Protein AF-A0A6M5UKK0-F1 (afdb_monomer_lite)

Secondary structure (DSSP, 8-state):
-PPP-PPPTT----------------PPP---TT--------PPPPPPP-HHHHHHHHHHHHHHHHHHHHHHTT--TT-HHHHHHHHHHHHHHHHHHHHHHHHTT----THHHHHHHH-HHHHHHHHHHHHT--THHHHHHHHHHHHHHHHHHHHHHHH-EE--HHHHHHHHHHHHHHHS--TT-EEEPPSS-EEPTT-EEEEEEE-TTS-EEEEEEEE--TTS-EEEE-

Foldseek 3Di:
DDDDDDDDPPPDPDDPPCPPPPPDPDPDPPDPPPPPPPDPPPPPQDDQDCVLLVVLLCLLVVLLVVLLVCLVVQHPSPPPVSVVVSLVVQLVSLVVSVVSCVVRVFDDDPVLNVCSNPPPLVNVVVVCVRVVHDPCSSVSSVVSNVVSVVCVVVSLQASAEFDQQVVVQVVVQVCCCPVVVQHPKGKAFPHGGRAHQQDWGWIWIAGPVRDIDIKIWHRHDSVRDIDIDD

Structure (mmCIF, N/CA/C/O backbone):
data_AF-A0A6M5UKK0-F1
#
_entry.id   AF-A0A6M5UKK0-F1
#
loop_
_atom_site.group_PDB
_atom_site.id
_atom_site.type_symbol
_atom_site.label_atom_id
_atom_site.label_alt_id
_atom_site.label_comp_id
_atom_site.label_asym_id
_atom_site.label_entity_id
_atom_site.label_seq_id
_atom_site.pdbx_PDB_ins_code
_atom_site.Cartn_x
_atom_site.Cartn_y
_atom_site.Cartn_z
_atom_site.occupancy
_atom_site.B_iso_or_equiv
_atom_site.auth_seq_id
_atom_site.auth_comp_id
_atom_site.auth_asym_id
_atom_site.auth_atom_id
_atom_site.pdbx_PDB_model_num
ATOM 1 N N . MET A 1 1 ? -4.890 54.479 16.127 1.00 48.78 1 MET A N 1
ATOM 2 C CA . MET A 1 1 ? -5.415 53.208 15.587 1.00 48.78 1 MET A CA 1
ATOM 3 C C . MET A 1 1 ? -6.063 52.459 16.744 1.00 48.78 1 MET A C 1
ATOM 5 O O . MET A 1 1 ? -5.333 52.108 17.663 1.00 48.78 1 MET A O 1
ATOM 9 N N . PRO A 1 2 ? -7.399 52.341 16.804 1.00 48.09 2 PRO A N 1
ATOM 10 C CA . PRO A 1 2 ? -8.073 51.676 17.915 1.00 48.09 2 PRO A CA 1
ATOM 11 C C . PRO A 1 2 ? -8.080 50.156 17.700 1.00 48.09 2 PRO A C 1
ATOM 13 O O . PRO A 1 2 ? -8.392 49.680 16.610 1.00 48.09 2 PRO A O 1
ATOM 16 N N . GLY A 1 3 ? -7.679 49.412 18.733 1.00 47.50 3 GLY A N 1
ATOM 17 C CA . GLY A 1 3 ? -7.576 47.954 18.723 1.00 47.50 3 GLY A CA 1
ATOM 18 C C . GLY A 1 3 ? -8.938 47.268 18.821 1.00 47.50 3 GLY A C 1
ATOM 19 O O . GLY A 1 3 ? -9.773 47.637 19.646 1.00 47.50 3 GLY A O 1
ATOM 20 N N . GLN A 1 4 ? -9.146 46.259 17.975 1.00 57.12 4 GLN A N 1
ATOM 21 C CA . GLN A 1 4 ? -10.286 45.346 18.029 1.00 57.12 4 GLN A CA 1
ATOM 22 C C . GLN A 1 4 ? -10.156 44.411 19.238 1.00 57.12 4 GLN A C 1
ATOM 24 O O . GLN A 1 4 ? -9.202 43.641 19.344 1.00 57.12 4 GLN A O 1
ATOM 29 N N . LEU A 1 5 ? -11.141 44.467 20.134 1.00 54.62 5 LEU A N 1
ATOM 30 C CA . LEU A 1 5 ? -11.345 43.489 21.199 1.00 54.62 5 LEU A CA 1
ATOM 31 C C . LEU A 1 5 ? -11.921 42.204 20.591 1.00 54.62 5 LEU A C 1
ATOM 33 O O . LEU A 1 5 ? -13.024 42.200 20.048 1.00 54.62 5 LEU A O 1
ATOM 37 N N . VAL A 1 6 ? -11.152 41.121 20.678 1.00 59.59 6 VAL A N 1
ATOM 38 C CA . VAL A 1 6 ? -11.573 39.766 20.307 1.00 59.59 6 VAL A CA 1
ATOM 39 C C . VAL A 1 6 ? -12.524 39.249 21.387 1.00 59.59 6 VAL A C 1
ATOM 41 O O . VAL A 1 6 ? -12.143 39.136 22.552 1.00 59.59 6 VAL A O 1
ATOM 44 N N . ALA A 1 7 ? -13.768 38.959 21.005 1.00 52.59 7 ALA A N 1
ATOM 45 C CA . ALA A 1 7 ? -14.768 38.378 21.893 1.00 52.59 7 ALA A CA 1
ATOM 46 C C . ALA A 1 7 ? -14.389 36.934 22.260 1.00 52.59 7 ALA A C 1
ATOM 48 O O . ALA A 1 7 ? -14.050 36.122 21.398 1.00 52.59 7 ALA A O 1
ATOM 49 N N . ASN A 1 8 ? -14.439 36.636 23.555 1.00 58.06 8 ASN A N 1
ATOM 50 C CA . ASN A 1 8 ? -14.067 35.357 24.142 1.00 58.06 8 ASN A CA 1
ATOM 51 C C . ASN A 1 8 ? -15.272 34.386 24.085 1.00 58.06 8 ASN A C 1
ATOM 53 O O . ASN A 1 8 ? -16.284 34.666 24.723 1.00 58.06 8 ASN A O 1
ATOM 57 N N . PRO A 1 9 ? -15.215 33.256 23.356 1.00 62.19 9 PRO A N 1
ATOM 58 C CA . PRO A 1 9 ? -16.382 32.401 23.097 1.00 62.19 9 PRO A CA 1
ATOM 59 C C . PRO A 1 9 ? -16.796 31.483 24.265 1.00 62.19 9 PRO A C 1
ATOM 61 O O . PRO A 1 9 ? -17.596 30.572 24.068 1.00 62.19 9 PRO A O 1
ATOM 64 N N . TYR A 1 10 ? -16.281 31.692 25.480 1.00 51.78 10 TYR A N 1
ATOM 65 C CA . TYR A 1 10 ? -1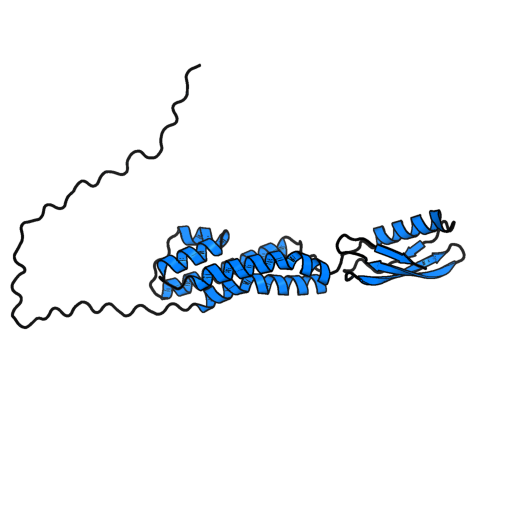6.596 30.851 26.648 1.00 51.78 10 TYR A CA 1
ATOM 66 C C . TYR A 1 10 ? -17.684 31.428 27.566 1.00 51.78 10 TYR A C 1
ATOM 68 O O . TYR A 1 10 ? -17.874 30.945 28.683 1.00 51.78 10 TYR A O 1
ATOM 76 N N . GLU A 1 11 ? -18.415 32.449 27.122 1.00 51.56 11 GLU A N 1
ATOM 77 C CA . GLU A 1 11 ? -19.459 33.069 27.931 1.00 51.56 11 GLU A CA 1
ATOM 78 C C . GLU A 1 11 ? -20.793 32.308 27.823 1.00 51.56 11 GLU A C 1
ATOM 80 O O . GLU A 1 11 ? -21.406 32.215 26.762 1.00 51.56 11 GLU A O 1
ATOM 85 N N . THR A 1 12 ? -21.255 31.823 28.981 1.00 56.22 12 THR A N 1
ATOM 86 C CA . THR A 1 12 ? -22.626 31.384 29.322 1.00 56.22 12 THR A CA 1
ATOM 87 C C . THR A 1 12 ? -23.043 29.934 29.032 1.00 56.22 12 THR A C 1
ATOM 89 O O . THR A 1 12 ? -24.030 29.657 28.357 1.00 56.22 12 THR A O 1
ATOM 92 N N . ALA A 1 13 ? -22.404 28.978 29.714 1.00 56.72 13 ALA A N 1
ATOM 93 C CA . ALA A 1 13 ? -23.178 27.851 30.241 1.00 56.72 13 ALA A CA 1
ATOM 94 C C . ALA A 1 13 ? -23.891 28.327 31.527 1.00 56.72 13 ALA A C 1
ATOM 96 O O . ALA A 1 13 ? -23.207 28.800 32.440 1.00 56.72 13 ALA A O 1
ATOM 97 N N . PRO A 1 14 ? -25.233 28.263 31.627 1.00 60.59 14 PRO A N 1
ATOM 98 C CA . PRO A 1 14 ? -25.938 28.667 32.836 1.00 60.59 14 PRO A CA 1
ATOM 99 C C . PRO A 1 14 ? -25.492 27.780 34.000 1.00 60.59 14 PRO A C 1
ATOM 101 O O . PRO A 1 14 ? -25.600 26.554 33.950 1.00 60.59 14 PRO A O 1
ATOM 104 N N . LEU A 1 15 ? -24.971 28.419 35.046 1.00 57.31 15 LEU A N 1
ATOM 105 C CA . LEU A 1 15 ? -24.661 27.779 36.315 1.00 57.31 15 LEU A CA 1
ATOM 106 C C . LEU A 1 15 ? -25.977 27.205 36.866 1.00 57.31 15 LEU A C 1
ATOM 108 O O . LEU A 1 15 ? -26.843 27.950 37.322 1.00 57.31 15 LEU A O 1
ATOM 112 N N . ILE A 1 16 ? -26.158 25.885 36.789 1.00 57.88 16 ILE A N 1
ATOM 113 C CA . ILE A 1 16 ? -27.269 25.191 37.445 1.00 57.88 16 ILE A CA 1
ATOM 114 C C . ILE A 1 16 ? -26.976 25.236 38.951 1.00 57.88 16 ILE A C 1
ATOM 116 O O . ILE A 1 16 ? -26.334 24.352 39.508 1.00 57.88 16 ILE A O 1
ATOM 120 N N . THR A 1 17 ? -27.393 26.321 39.605 1.00 56.47 17 THR A N 1
ATOM 121 C CA . THR A 1 17 ? -27.261 26.554 41.054 1.00 56.47 17 THR A CA 1
ATOM 122 C C . THR A 1 17 ? -28.407 25.962 41.861 1.00 56.47 17 THR A C 1
ATOM 124 O O . THR A 1 17 ? -28.496 26.201 43.065 1.00 56.47 17 THR A O 1
ATOM 127 N N . SER A 1 18 ? -29.272 25.145 41.256 1.00 56.56 18 SER A N 1
ATOM 128 C CA . SER A 1 18 ? -30.230 24.359 42.024 1.00 56.56 18 SER A CA 1
ATOM 129 C C . SER A 1 18 ? -29.491 23.214 42.715 1.00 56.56 18 SER A C 1
ATOM 131 O O . SER A 1 18 ? -29.485 22.077 42.245 1.00 56.56 18 SER A O 1
ATOM 133 N N . VAL A 1 19 ? -28.859 23.527 43.847 1.00 55.81 19 VAL A N 1
ATOM 134 C CA . VAL A 1 19 ? -28.640 22.550 44.909 1.00 55.81 19 VAL A CA 1
ATOM 135 C C . VAL A 1 19 ? -30.026 21.972 45.193 1.00 55.81 19 VAL A C 1
ATOM 137 O O . VAL A 1 19 ? -30.909 22.744 45.579 1.00 55.81 19 VAL A O 1
ATOM 140 N N . PRO A 1 20 ? -30.280 20.676 44.933 1.00 59.75 20 PRO A N 1
ATOM 141 C CA . PRO A 1 20 ? -31.551 20.085 45.299 1.00 59.75 20 PRO A CA 1
ATOM 142 C C . PRO A 1 20 ? -31.695 20.307 46.799 1.00 59.75 20 PRO A C 1
ATOM 144 O O . PRO A 1 20 ? -30.881 19.817 47.584 1.00 59.75 20 PRO A O 1
ATOM 147 N N . GLN A 1 21 ? -32.673 21.132 47.184 1.00 54.06 21 GLN A N 1
ATOM 148 C CA . GLN A 1 21 ? -33.052 21.275 48.578 1.00 54.06 21 GLN A CA 1
ATOM 149 C C . GLN A 1 21 ? -33.251 19.858 49.087 1.00 54.06 21 GLN A C 1
ATOM 151 O O . GLN A 1 21 ? -34.081 19.122 48.551 1.00 54.06 21 GLN A O 1
ATOM 156 N N . SER A 1 22 ? -32.435 19.459 50.062 1.00 53.38 22 SER A N 1
ATOM 157 C CA . SER A 1 22 ? -32.628 18.211 50.773 1.00 53.38 22 SER A CA 1
ATOM 158 C C . SER A 1 22 ? -33.974 18.339 51.475 1.00 53.38 22 SER A C 1
ATOM 160 O O . SER A 1 22 ? -34.061 18.848 52.594 1.00 53.38 22 SER A O 1
ATOM 162 N N . THR A 1 23 ? -35.043 17.951 50.784 1.00 56.25 23 THR A N 1
ATOM 163 C CA . THR A 1 23 ? -36.321 17.618 51.396 1.00 56.25 23 THR A CA 1
ATOM 164 C C . THR A 1 23 ? -35.956 16.684 52.530 1.00 56.25 23 THR A C 1
ATOM 166 O O . THR A 1 23 ? -35.301 15.668 52.280 1.00 56.25 23 THR A O 1
ATOM 169 N N . GLY A 1 24 ? -36.204 17.144 53.759 1.00 57.56 24 GLY A N 1
ATOM 170 C CA . GLY A 1 24 ? -35.601 16.602 54.970 1.00 57.56 24 GLY A CA 1
ATOM 171 C C . GLY A 1 24 ? -35.624 15.085 54.984 1.00 57.56 24 GLY A C 1
ATOM 172 O O . GLY A 1 24 ? -36.550 14.494 54.437 1.00 57.56 24 GLY A O 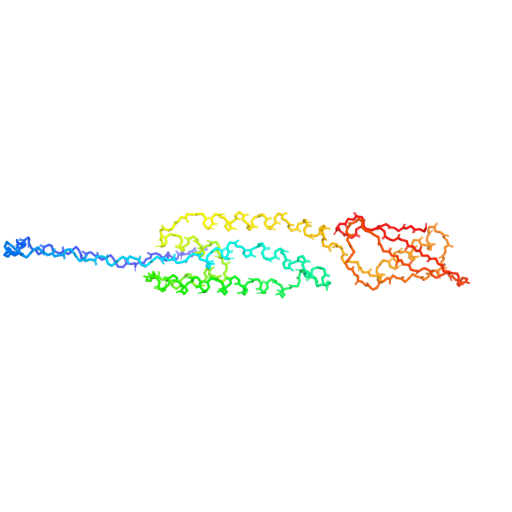1
ATOM 173 N N . TRP A 1 25 ? -34.592 14.491 55.589 1.00 57.88 25 TRP A N 1
ATOM 174 C CA . TRP A 1 25 ? -34.466 13.058 55.843 1.00 57.88 25 TRP A CA 1
ATOM 175 C C . TRP A 1 25 ? -35.829 12.450 56.192 1.00 57.88 25 TRP A C 1
ATOM 177 O O . TRP A 1 25 ? -36.260 12.465 57.344 1.00 57.88 25 TRP A O 1
ATOM 187 N N . GLN A 1 26 ? -36.529 11.943 55.178 1.00 69.12 26 GLN A N 1
ATOM 188 C CA . GLN A 1 26 ? -37.683 11.102 55.386 1.00 69.12 26 GLN A CA 1
ATOM 189 C C . GLN A 1 26 ? -37.078 9.756 55.757 1.00 69.12 26 GLN A C 1
ATOM 191 O O . GLN A 1 26 ? -36.331 9.196 54.945 1.00 69.12 26 GLN A O 1
ATOM 196 N N . PRO A 1 27 ? -37.301 9.261 56.986 1.00 67.44 27 PRO A N 1
ATOM 197 C CA . PRO A 1 27 ? -36.871 7.920 57.328 1.00 67.44 27 PRO A CA 1
ATOM 198 C C . PRO A 1 27 ? -37.472 6.993 56.278 1.00 67.44 27 PRO A C 1
ATOM 200 O O . PRO A 1 27 ? -38.677 7.054 56.015 1.00 67.44 27 PRO A O 1
ATOM 203 N N . ALA A 1 28 ? -36.608 6.213 55.624 1.00 66.38 28 ALA A N 1
ATOM 204 C CA . ALA A 1 28 ? -37.040 5.250 54.627 1.00 66.38 28 ALA A CA 1
ATOM 205 C C . ALA A 1 28 ? -38.210 4.457 55.230 1.00 66.38 28 ALA A C 1
ATOM 207 O O . ALA A 1 28 ? -38.074 3.988 56.368 1.00 66.38 28 ALA A O 1
ATOM 208 N N . PRO A 1 29 ? -39.365 4.366 54.545 1.00 70.56 29 PRO A N 1
ATOM 209 C CA . PRO A 1 29 ? -40.495 3.618 55.065 1.00 70.56 29 PRO A CA 1
ATOM 210 C C . PRO A 1 29 ? -39.987 2.231 55.443 1.00 70.56 29 PRO A C 1
ATOM 212 O O . PRO A 1 29 ? -39.338 1.572 54.628 1.00 70.56 29 PRO A O 1
ATOM 215 N N . LEU A 1 30 ? -40.206 1.844 56.703 1.00 66.56 30 LEU A N 1
ATOM 216 C CA . LEU A 1 30 ? -39.837 0.532 57.217 1.00 66.56 30 LEU A CA 1
ATOM 217 C C . LEU A 1 30 ? -40.604 -0.498 56.392 1.00 66.56 30 LEU A C 1
ATOM 219 O O . LEU A 1 30 ? -41.765 -0.799 56.667 1.00 66.56 30 LEU A O 1
ATOM 223 N N . LEU A 1 31 ? -39.967 -0.982 55.327 1.00 66.31 31 LEU A N 1
ATOM 224 C CA . LEU A 1 31 ? -40.483 -2.094 54.558 1.00 66.31 31 LEU A CA 1
ATOM 225 C C . LEU A 1 31 ? -40.609 -3.270 55.533 1.00 66.31 31 LEU A C 1
ATOM 227 O O . LEU A 1 31 ? -39.696 -3.488 56.338 1.00 66.31 31 LEU A O 1
ATOM 231 N N . PRO A 1 32 ? -41.735 -4.001 55.514 1.00 70.69 32 PRO A N 1
ATOM 232 C CA . PRO A 1 32 ? -41.921 -5.152 56.383 1.00 70.69 32 PRO A CA 1
ATOM 233 C C . PRO A 1 32 ? -40.707 -6.079 56.255 1.00 70.69 32 PRO A C 1
ATOM 235 O O . PRO A 1 32 ? -40.254 -6.339 55.137 1.00 70.69 32 PRO A O 1
ATOM 238 N N . TYR A 1 33 ? -40.181 -6.512 57.408 1.00 59.72 33 TYR A N 1
ATOM 239 C CA . TYR A 1 33 ? -39.000 -7.366 57.630 1.00 59.72 33 TYR A CA 1
ATOM 240 C C . TYR A 1 33 ? -39.068 -8.704 56.856 1.00 59.72 33 TYR A C 1
ATOM 242 O O . TYR A 1 33 ? -39.178 -9.782 57.430 1.00 59.72 33 TYR A O 1
ATOM 250 N N . GLY A 1 34 ? -39.033 -8.640 55.529 1.00 61.78 34 GLY A N 1
ATOM 251 C CA . GLY A 1 34 ? -39.251 -9.775 54.634 1.00 61.78 34 GLY A CA 1
ATOM 252 C C . GLY A 1 34 ? -39.209 -9.422 53.146 1.00 61.78 34 GLY A C 1
ATOM 253 O O . GLY A 1 34 ? -38.909 -10.289 52.332 1.00 61.78 34 GLY A O 1
ATOM 254 N N . ALA A 1 35 ? -39.413 -8.156 52.769 1.00 60.44 35 ALA A N 1
ATOM 255 C CA . ALA A 1 35 ? -39.156 -7.698 51.406 1.00 60.44 35 ALA A CA 1
ATOM 256 C C . ALA A 1 35 ? -37.685 -7.277 51.279 1.00 60.44 35 ALA A C 1
ATOM 258 O O . ALA A 1 35 ? -37.364 -6.089 51.302 1.00 60.44 35 ALA A O 1
ATOM 259 N N . MET A 1 36 ? -36.770 -8.247 51.161 1.00 65.31 36 MET A N 1
ATOM 260 C CA . MET A 1 36 ? -35.455 -7.938 50.597 1.00 65.31 36 MET A CA 1
ATOM 261 C C . MET A 1 36 ? -35.719 -7.384 49.201 1.00 65.31 36 MET A C 1
ATOM 263 O O . MET A 1 36 ? -36.106 -8.136 48.306 1.00 65.31 36 MET A O 1
ATOM 267 N N . ALA A 1 37 ? -35.578 -6.068 49.030 1.00 65.50 37 ALA A N 1
ATOM 268 C CA . ALA A 1 37 ? -35.549 -5.453 47.718 1.00 65.50 37 ALA A CA 1
ATOM 269 C C . ALA A 1 37 ? -34.441 -6.171 46.951 1.00 65.50 37 ALA A C 1
ATOM 271 O O . ALA A 1 37 ? -33.258 -5.962 47.229 1.00 65.50 37 ALA A O 1
ATOM 272 N N . MET A 1 38 ? -34.825 -7.101 46.073 1.00 70.19 38 MET A N 1
ATOM 273 C CA . MET A 1 38 ? -33.873 -7.778 45.214 1.00 70.19 38 MET A CA 1
ATOM 274 C C . MET A 1 38 ? -33.145 -6.666 44.485 1.00 70.19 38 MET A C 1
ATOM 276 O O . MET A 1 38 ? -33.773 -5.901 43.747 1.00 70.19 38 MET A O 1
ATOM 280 N N . ALA A 1 39 ? -31.848 -6.524 44.773 1.00 75.38 39 ALA A N 1
ATOM 281 C CA . ALA A 1 39 ? -31.017 -5.561 44.080 1.00 75.38 39 ALA A CA 1
ATOM 282 C C . ALA A 1 39 ? -31.292 -5.753 42.585 1.00 75.38 39 ALA A C 1
ATOM 284 O O . ALA A 1 39 ? -31.293 -6.908 42.138 1.00 75.38 39 ALA A O 1
ATOM 285 N N . PRO A 1 40 ? -31.615 -4.679 41.839 1.00 77.62 40 PRO A N 1
ATOM 286 C CA . PRO A 1 40 ? -31.945 -4.802 40.431 1.00 77.62 40 PRO A CA 1
ATOM 287 C C . PRO A 1 40 ? -30.833 -5.610 39.781 1.00 77.62 40 PRO A C 1
ATOM 289 O O . PRO A 1 40 ? -29.663 -5.228 39.854 1.00 77.62 40 PRO A O 1
ATOM 292 N N . GLN A 1 41 ? -31.191 -6.777 39.242 1.00 72.50 41 GLN A N 1
ATOM 293 C CA . GLN A 1 41 ? -30.219 -7.638 38.596 1.00 72.50 41 GLN A CA 1
ATOM 294 C C . GLN A 1 41 ? -29.651 -6.837 37.435 1.00 72.50 41 GLN A C 1
ATOM 296 O O . GLN A 1 41 ? -30.343 -6.550 36.457 1.00 72.50 41 GLN A O 1
ATOM 301 N N . VAL A 1 42 ? -28.403 -6.399 37.585 1.00 77.50 42 VAL A N 1
ATOM 302 C CA . VAL A 1 42 ? -27.685 -5.719 36.519 1.00 77.50 42 VAL A CA 1
ATOM 303 C C . VAL A 1 42 ? -27.526 -6.764 35.432 1.00 77.50 42 VAL A C 1
ATOM 305 O O . VAL A 1 42 ? -26.741 -7.699 35.593 1.00 77.50 42 VAL A O 1
ATOM 308 N N . ALA A 1 43 ? -28.326 -6.646 34.370 1.00 76.44 43 ALA A N 1
ATOM 309 C CA . ALA A 1 43 ? -28.281 -7.583 33.262 1.00 76.44 43 ALA A CA 1
ATOM 310 C C . ALA A 1 43 ? -26.814 -7.747 32.827 1.00 76.44 43 ALA A C 1
ATOM 312 O O . ALA A 1 43 ? -26.122 -6.733 32.639 1.00 76.44 43 ALA A O 1
ATOM 313 N N . PRO A 1 44 ? -26.305 -8.988 32.729 1.00 80.00 44 PRO A N 1
ATOM 314 C CA . PRO A 1 44 ? -24.924 -9.217 32.348 1.00 80.00 44 PRO A CA 1
ATOM 315 C C . PRO A 1 44 ? -24.673 -8.519 31.013 1.00 80.00 44 PRO A C 1
ATOM 317 O O . PRO A 1 44 ? -25.416 -8.709 30.048 1.00 80.00 44 PRO A O 1
ATOM 320 N N . ARG A 1 45 ? -23.657 -7.651 30.972 1.00 75.44 45 ARG A N 1
ATOM 321 C CA . ARG A 1 45 ? -23.322 -6.917 29.749 1.00 75.44 45 ARG A CA 1
ATOM 322 C C . ARG A 1 45 ? -22.995 -7.925 28.658 1.00 75.44 45 ARG A C 1
ATOM 324 O O . ARG A 1 45 ? -22.128 -8.778 28.853 1.00 75.44 45 ARG A O 1
ATOM 331 N N . ALA A 1 46 ? -23.670 -7.804 27.519 1.00 86.81 46 ALA A N 1
ATOM 332 C CA . ALA A 1 46 ? -23.364 -8.609 26.351 1.00 86.81 46 ALA A CA 1
ATOM 333 C C . ALA A 1 46 ? -21.879 -8.436 25.995 1.00 86.81 46 ALA A C 1
ATOM 335 O O . ALA A 1 46 ? -21.366 -7.316 25.915 1.00 86.81 46 ALA A O 1
ATOM 336 N N . ARG A 1 47 ? -21.169 -9.555 25.828 1.00 91.12 47 ARG A N 1
ATOM 337 C CA . ARG A 1 47 ? -19.759 -9.542 25.439 1.00 91.12 47 ARG A CA 1
ATOM 338 C C . ARG A 1 47 ? -19.652 -8.947 24.035 1.00 91.12 47 ARG A C 1
ATOM 340 O O . ARG A 1 47 ? -20.276 -9.448 23.107 1.00 91.12 47 ARG A O 1
ATOM 347 N N . VAL A 1 48 ? -18.864 -7.886 23.889 1.00 93.12 48 VAL A N 1
ATOM 348 C CA . VAL A 1 48 ? -18.573 -7.283 22.581 1.00 93.12 48 VAL A CA 1
ATOM 349 C C . VAL A 1 48 ? -17.637 -8.213 21.813 1.00 93.12 48 VAL A C 1
ATOM 351 O O . VAL A 1 48 ? -16.571 -8.563 22.327 1.00 93.12 48 VAL A O 1
ATOM 354 N N . ASP A 1 49 ? -18.024 -8.594 20.599 1.00 93.62 49 ASP A N 1
ATOM 355 C CA . ASP A 1 49 ? -17.142 -9.295 19.668 1.00 93.62 49 ASP A CA 1
ATOM 356 C C . ASP A 1 49 ? -16.088 -8.326 19.102 1.00 93.62 49 ASP A C 1
ATOM 358 O O . ASP A 1 49 ? -16.396 -7.195 18.722 1.00 93.62 49 ASP A O 1
ATOM 362 N N . ASN A 1 50 ? -14.832 -8.766 19.071 1.00 94.50 50 ASN A N 1
ATOM 363 C CA . ASN A 1 50 ? -13.683 -7.975 18.639 1.00 94.50 50 ASN A CA 1
ATOM 364 C C . ASN A 1 50 ? -13.185 -8.335 17.237 1.00 94.50 50 ASN A C 1
ATOM 366 O O . ASN A 1 50 ? -12.189 -7.757 16.810 1.00 94.50 50 ASN A O 1
ATOM 370 N N . VAL A 1 51 ? -13.841 -9.253 16.518 1.00 95.75 51 VAL A N 1
ATOM 371 C CA . VAL A 1 51 ? -13.411 -9.684 15.175 1.00 95.75 51 VAL A CA 1
ATOM 372 C C . VAL A 1 51 ? -13.208 -8.496 14.226 1.00 95.75 51 VAL A C 1
ATOM 374 O O . VAL A 1 51 ? -12.140 -8.369 13.634 1.00 95.75 51 VAL A O 1
ATOM 377 N N . ALA A 1 52 ? -14.175 -7.581 14.132 1.00 92.44 52 ALA A N 1
ATOM 378 C CA . ALA A 1 52 ? -14.076 -6.432 13.227 1.00 92.44 52 ALA A CA 1
ATOM 379 C C . ALA A 1 52 ? -12.937 -5.466 13.619 1.00 92.44 52 ALA A C 1
ATOM 381 O O . ALA A 1 52 ? -12.199 -4.985 12.760 1.00 92.44 52 ALA A O 1
ATOM 382 N N . ALA A 1 53 ? -12.727 -5.243 14.920 1.00 93.88 53 ALA A N 1
ATOM 383 C CA . ALA A 1 53 ? -11.611 -4.439 15.412 1.00 93.88 53 ALA A CA 1
ATOM 384 C C . ALA A 1 53 ? -10.244 -5.080 15.112 1.00 93.88 53 ALA A C 1
ATOM 386 O O . ALA A 1 53 ? -9.298 -4.374 14.777 1.00 93.88 53 ALA A O 1
ATOM 387 N N . TRP A 1 54 ? -10.137 -6.410 15.173 1.00 95.94 54 TRP A N 1
ATOM 388 C CA . TRP A 1 54 ? -8.926 -7.126 14.767 1.00 95.94 54 TRP A CA 1
ATOM 389 C C . TRP A 1 54 ? -8.691 -7.084 13.255 1.00 95.94 54 TRP A C 1
ATOM 391 O O . TRP A 1 54 ? -7.548 -6.956 12.824 1.00 95.94 54 TRP A O 1
ATOM 401 N N . MET A 1 55 ? -9.748 -7.111 12.441 1.00 95.38 55 MET A N 1
ATOM 402 C CA . MET A 1 55 ? -9.612 -6.907 10.995 1.00 95.38 55 MET A CA 1
ATOM 403 C C . MET A 1 55 ? -9.108 -5.500 10.657 1.00 95.38 55 MET A C 1
ATOM 405 O O . MET A 1 55 ? -8.271 -5.359 9.770 1.00 95.38 55 MET A O 1
ATOM 409 N N . LEU A 1 56 ? -9.527 -4.472 11.407 1.00 93.88 56 LEU A N 1
ATOM 410 C CA . LEU A 1 56 ? -8.960 -3.123 11.277 1.00 93.88 56 LEU A CA 1
ATOM 411 C C . LEU A 1 56 ? -7.458 -3.089 11.589 1.00 93.88 56 LEU A C 1
ATOM 413 O O . LEU A 1 56 ? -6.721 -2.378 10.914 1.00 93.88 56 LEU A O 1
ATOM 417 N N . VAL A 1 57 ? -6.989 -3.860 12.580 1.00 95.06 57 VAL A N 1
ATOM 418 C CA . VAL A 1 57 ? -5.549 -4.006 12.885 1.00 95.06 57 VAL A CA 1
ATOM 419 C C . VAL A 1 57 ? -4.794 -4.641 11.717 1.00 95.06 57 VAL A C 1
ATOM 421 O O . VAL A 1 57 ? -3.682 -4.221 11.423 1.00 95.06 57 VAL A O 1
ATOM 424 N N . GLY A 1 58 ? -5.392 -5.619 11.032 1.00 93.62 58 GLY A N 1
ATOM 425 C CA . GLY A 1 58 ? -4.787 -6.283 9.872 1.00 93.62 58 GLY A CA 1
ATOM 426 C C . GLY A 1 58 ? -4.848 -5.487 8.563 1.00 93.62 58 GLY A C 1
ATOM 427 O O . GLY A 1 58 ? -4.137 -5.827 7.618 1.00 93.62 58 GLY A O 1
ATOM 428 N N . ALA A 1 59 ? -5.660 -4.429 8.489 1.00 92.06 59 ALA A N 1
ATOM 429 C CA . ALA A 1 59 ? -5.883 -3.676 7.256 1.00 92.06 59 ALA A CA 1
ATOM 430 C C . ALA A 1 59 ? -4.595 -3.107 6.616 1.00 92.06 59 ALA A C 1
ATOM 432 O O . ALA A 1 59 ? -4.457 -3.237 5.399 1.00 92.06 59 ALA A O 1
ATOM 433 N N . PRO A 1 60 ? -3.615 -2.557 7.365 1.00 89.75 60 PRO A N 1
ATOM 434 C CA . PRO A 1 60 ? -2.362 -2.092 6.763 1.00 89.75 60 PRO A CA 1
ATOM 435 C C . PRO A 1 60 ? -1.502 -3.222 6.169 1.00 89.75 60 PRO A C 1
ATOM 437 O O . PRO A 1 60 ? -0.805 -3.007 5.185 1.00 89.75 60 PRO A O 1
ATOM 440 N N . ILE A 1 61 ? -1.580 -4.447 6.701 1.00 90.00 61 ILE A N 1
ATOM 441 C CA . ILE A 1 61 ? -0.860 -5.601 6.131 1.00 90.00 61 ILE A CA 1
ATOM 442 C C . ILE A 1 61 ? -1.517 -6.032 4.822 1.00 90.00 61 ILE A C 1
ATOM 444 O O . ILE A 1 61 ? -0.835 -6.262 3.827 1.00 90.00 61 ILE A O 1
ATOM 448 N N . LEU A 1 62 ? -2.851 -6.115 4.808 1.00 88.50 62 LEU A N 1
ATOM 449 C CA . LEU A 1 62 ? -3.602 -6.420 3.589 1.00 88.50 62 LEU A CA 1
ATOM 450 C C . LEU A 1 62 ? -3.325 -5.393 2.490 1.00 88.50 62 LEU A C 1
ATOM 452 O O . LEU A 1 62 ? -3.232 -5.769 1.327 1.00 88.50 62 LEU A O 1
ATOM 456 N N . TRP A 1 63 ? -3.141 -4.126 2.866 1.00 85.94 63 TRP A N 1
ATOM 457 C CA . TRP A 1 63 ? -2.712 -3.077 1.950 1.00 85.94 63 TRP A CA 1
ATOM 458 C C . TRP A 1 63 ? -1.362 -3.384 1.303 1.00 85.94 63 TRP A C 1
ATOM 460 O O . TRP A 1 63 ? -1.282 -3.398 0.082 1.00 85.94 63 TRP A O 1
ATOM 470 N N . ILE A 1 64 ? -0.333 -3.704 2.093 1.00 85.44 64 ILE A N 1
ATOM 471 C CA . ILE A 1 64 ? 0.990 -4.079 1.564 1.00 85.44 64 ILE A CA 1
ATOM 472 C C . ILE A 1 64 ? 0.879 -5.240 0.575 1.00 85.44 64 ILE A C 1
ATOM 474 O O . ILE A 1 64 ? 1.434 -5.177 -0.518 1.00 85.44 64 ILE A O 1
ATOM 478 N N . LEU A 1 65 ? 0.146 -6.295 0.942 1.00 86.31 65 LEU A N 1
ATOM 479 C CA . LEU A 1 65 ? -0.026 -7.467 0.083 1.00 86.31 65 LEU A CA 1
ATOM 480 C C . LEU A 1 65 ? -0.742 -7.108 -1.222 1.00 86.31 65 LEU A C 1
ATOM 482 O O . LEU A 1 65 ? -0.309 -7.525 -2.292 1.00 86.31 65 LEU A O 1
ATOM 486 N N . ALA A 1 66 ? -1.803 -6.304 -1.147 1.00 84.88 66 ALA A N 1
ATOM 487 C CA . ALA A 1 66 ? -2.521 -5.833 -2.324 1.00 84.88 66 ALA A CA 1
ATOM 488 C C . ALA A 1 66 ? -1.637 -4.944 -3.213 1.00 84.88 66 ALA A C 1
ATOM 490 O O . ALA A 1 66 ? -1.686 -5.064 -4.432 1.00 84.88 66 ALA A O 1
ATOM 491 N N . SER A 1 67 ? -0.788 -4.111 -2.610 1.00 82.00 67 SER A N 1
ATOM 492 C CA . SER A 1 67 ? 0.196 -3.283 -3.305 1.00 82.00 67 SER A CA 1
ATOM 493 C C . SER A 1 67 ? 1.266 -4.106 -4.022 1.00 82.00 67 SER A C 1
ATOM 495 O O . SER A 1 67 ? 1.663 -3.739 -5.123 1.00 82.00 67 SER A O 1
ATOM 497 N N . ILE A 1 68 ? 1.722 -5.217 -3.439 1.00 82.00 68 ILE A N 1
ATOM 498 C CA . ILE A 1 68 ? 2.662 -6.139 -4.099 1.00 82.00 68 ILE A CA 1
ATOM 499 C C . ILE A 1 68 ? 1.991 -6.796 -5.311 1.00 82.00 68 ILE A C 1
ATOM 501 O O . ILE A 1 68 ? 2.571 -6.831 -6.391 1.00 82.00 68 ILE A O 1
ATOM 505 N N . VAL A 1 69 ? 0.751 -7.271 -5.155 1.00 83.38 69 VAL A N 1
ATOM 506 C CA . VAL A 1 69 ? -0.008 -7.890 -6.255 1.00 83.38 69 VAL A CA 1
ATOM 507 C C . VAL A 1 69 ? -0.299 -6.882 -7.372 1.00 83.38 69 VAL A C 1
ATOM 509 O O . VAL A 1 69 ? -0.163 -7.220 -8.544 1.00 83.38 69 VAL A O 1
ATOM 512 N N . ALA A 1 70 ? -0.659 -5.642 -7.026 1.00 80.50 70 ALA A N 1
ATOM 513 C CA . ALA A 1 70 ? -0.898 -4.576 -7.996 1.00 80.50 70 ALA A CA 1
ATOM 514 C C . ALA A 1 70 ? 0.356 -4.289 -8.835 1.00 80.50 70 ALA A C 1
ATOM 516 O O . ALA A 1 70 ? 0.272 -4.287 -10.064 1.00 80.50 70 ALA A O 1
ATOM 517 N N . LEU A 1 71 ? 1.519 -4.167 -8.184 1.00 76.31 71 LEU A N 1
ATOM 518 C CA . LEU A 1 71 ? 2.806 -4.009 -8.867 1.00 76.31 71 LEU A CA 1
ATOM 519 C C . LEU A 1 71 ? 3.097 -5.180 -9.808 1.00 76.31 71 LEU A C 1
ATOM 521 O O . LEU A 1 71 ? 3.420 -4.968 -10.967 1.00 76.31 71 LEU A O 1
ATOM 525 N N . GLN A 1 72 ? 2.885 -6.418 -9.363 1.00 77.00 72 GLN A N 1
ATOM 526 C CA . GLN A 1 72 ? 3.077 -7.599 -10.215 1.00 77.00 72 GLN A CA 1
ATOM 527 C C . GLN A 1 72 ? 2.130 -7.646 -11.424 1.00 77.00 72 GLN A C 1
ATOM 529 O O . GLN A 1 72 ? 2.414 -8.338 -12.397 1.00 77.00 72 GLN A O 1
ATOM 534 N N . SER A 1 73 ? 1.009 -6.923 -11.374 1.00 77.00 73 SER A N 1
ATOM 535 C CA . SER A 1 73 ? 0.048 -6.819 -12.476 1.00 77.00 73 SER A CA 1
ATOM 536 C C . SER A 1 73 ? 0.284 -5.629 -13.414 1.00 77.00 73 SER A C 1
ATOM 538 O O . SER A 1 73 ? -0.549 -5.385 -14.283 1.00 77.00 73 SER A O 1
ATOM 540 N N . GLY A 1 74 ? 1.374 -4.870 -13.239 1.00 70.25 74 GLY A N 1
ATOM 541 C CA . GLY A 1 74 ? 1.638 -3.660 -14.028 1.00 70.25 74 GLY A CA 1
ATOM 542 C C . GLY A 1 74 ? 0.766 -2.463 -13.635 1.00 70.25 74 GLY A C 1
ATOM 543 O O . GLY A 1 74 ? 0.733 -1.457 -14.336 1.00 70.25 74 GLY A O 1
ATOM 544 N N . VAL A 1 75 ? 0.028 -2.548 -12.521 1.00 72.69 75 VAL A N 1
ATOM 545 C CA . VAL A 1 75 ? -0.779 -1.433 -12.023 1.00 72.69 75 VAL A CA 1
ATOM 546 C C . VAL A 1 75 ? 0.096 -0.568 -11.129 1.00 72.69 75 VAL A C 1
ATOM 548 O O . VAL A 1 75 ? 0.499 -0.982 -10.041 1.00 72.69 75 VAL A O 1
ATOM 551 N N . SER A 1 76 ? 0.340 0.662 -11.572 1.00 65.06 76 SER A N 1
ATOM 552 C CA . SER A 1 76 ? 1.035 1.673 -10.781 1.00 65.06 76 SER A CA 1
ATOM 553 C C . SER A 1 76 ? 0.389 1.841 -9.393 1.00 65.06 76 SER A C 1
ATOM 555 O O . SER A 1 76 ? -0.791 2.193 -9.240 1.00 65.06 76 SER A O 1
ATOM 557 N N . ASN A 1 77 ? 1.195 1.585 -8.356 1.00 60.97 77 ASN A N 1
ATOM 558 C CA . ASN A 1 77 ? 0.802 1.611 -6.942 1.00 60.97 77 ASN A CA 1
ATOM 559 C C . ASN A 1 77 ? 0.432 3.020 -6.440 1.00 60.97 77 ASN A C 1
ATOM 561 O O . ASN A 1 77 ? -0.106 3.167 -5.343 1.00 60.97 77 ASN A O 1
ATOM 565 N N . THR A 1 78 ? 0.725 4.063 -7.223 1.00 60.06 78 THR A N 1
ATOM 566 C CA . THR A 1 78 ? 0.435 5.467 -6.890 1.00 60.06 78 THR A CA 1
ATOM 567 C C . THR A 1 78 ? -0.917 5.942 -7.412 1.00 60.06 78 THR A C 1
ATOM 569 O O . THR A 1 78 ? -1.295 7.094 -7.186 1.00 60.06 78 THR A O 1
ATOM 572 N N . THR A 1 79 ? -1.697 5.076 -8.065 1.00 63.50 79 THR A N 1
ATOM 573 C CA . THR A 1 79 ? -3.032 5.458 -8.521 1.00 63.50 79 THR A CA 1
ATOM 574 C C . THR A 1 79 ? -3.920 5.819 -7.325 1.00 63.50 79 THR A C 1
ATOM 576 O O . THR A 1 79 ? -4.169 5.016 -6.424 1.00 63.50 79 THR A O 1
ATOM 579 N N . LEU A 1 80 ? -4.450 7.047 -7.337 1.00 71.75 80 LEU A N 1
ATOM 580 C CA . LEU A 1 80 ? -5.437 7.573 -6.381 1.00 71.75 80 LEU A CA 1
ATOM 581 C C . LEU A 1 80 ? -6.550 6.551 -6.054 1.00 71.75 80 LEU A C 1
ATOM 583 O O . LEU A 1 80 ? -7.051 6.510 -4.931 1.00 71.75 80 LEU A O 1
ATOM 587 N N . GLY A 1 81 ? -6.902 5.692 -7.018 1.00 78.56 81 GLY A N 1
ATOM 588 C CA . GLY A 1 81 ? -7.877 4.612 -6.868 1.00 78.56 81 GLY A CA 1
ATOM 589 C C . GLY A 1 81 ? -7.535 3.588 -5.781 1.00 78.56 81 GLY A C 1
ATOM 590 O O . GLY A 1 81 ? -8.426 3.197 -5.028 1.00 78.56 81 GLY A O 1
ATOM 591 N N . MET A 1 82 ? -6.267 3.199 -5.635 1.00 76.81 82 MET A N 1
ATOM 592 C CA . MET A 1 82 ? -5.850 2.208 -4.637 1.00 76.81 82 MET A CA 1
ATOM 593 C C . MET A 1 82 ? -5.987 2.797 -3.222 1.00 76.81 82 MET A C 1
ATOM 595 O O . MET A 1 82 ? -6.578 2.183 -2.331 1.00 76.81 82 MET A O 1
ATOM 599 N N . GLY A 1 83 ? -5.585 4.061 -3.042 1.00 79.75 83 GLY A N 1
ATOM 600 C CA . GLY A 1 83 ? -5.801 4.800 -1.793 1.00 79.75 83 GLY A CA 1
ATOM 601 C C . GLY A 1 83 ? -7.285 4.960 -1.430 1.00 79.75 83 GLY A C 1
ATOM 602 O O . GLY A 1 83 ? -7.665 4.778 -0.270 1.00 79.75 83 GLY A O 1
ATOM 603 N N . LEU A 1 84 ? -8.147 5.233 -2.416 1.00 84.38 84 LEU A N 1
ATOM 604 C CA . LEU A 1 84 ? -9.600 5.307 -2.216 1.00 84.38 84 LEU A CA 1
ATOM 605 C C . LEU A 1 84 ? -10.203 3.954 -1.822 1.00 84.38 84 LEU A C 1
ATOM 607 O O . LEU A 1 84 ? -11.049 3.901 -0.926 1.00 84.38 84 LEU A O 1
ATOM 611 N N . LEU A 1 85 ? -9.757 2.860 -2.443 1.00 84.31 85 LEU A N 1
ATOM 612 C CA . LEU A 1 85 ? -10.202 1.510 -2.101 1.00 84.31 85 LEU A CA 1
ATOM 613 C C . LEU A 1 85 ? -9.824 1.155 -0.656 1.00 84.31 85 LEU A C 1
ATOM 615 O O . LEU A 1 85 ? -10.656 0.640 0.091 1.00 84.31 85 LEU A O 1
ATOM 619 N N . LEU A 1 86 ? -8.612 1.503 -0.221 1.00 82.75 86 LEU A N 1
ATOM 620 C CA . LEU A 1 86 ? -8.185 1.308 1.165 1.00 82.75 86 LEU A CA 1
ATOM 621 C C . LEU A 1 86 ? -9.030 2.118 2.152 1.00 82.75 86 LEU A C 1
ATOM 623 O O . LEU A 1 86 ? -9.444 1.596 3.194 1.00 82.75 86 LEU A O 1
ATOM 627 N N . ALA A 1 87 ? -9.279 3.391 1.843 1.00 84.38 87 ALA A N 1
ATOM 628 C CA . ALA A 1 87 ? -10.128 4.243 2.665 1.00 84.38 87 ALA A CA 1
ATOM 629 C C . ALA A 1 87 ? -11.546 3.656 2.774 1.00 84.38 87 ALA A C 1
ATOM 631 O O . ALA A 1 87 ? -12.111 3.600 3.870 1.00 84.38 87 ALA A O 1
ATOM 632 N N . LEU A 1 88 ? -12.087 3.138 1.666 1.00 88.19 88 LEU A N 1
ATOM 633 C CA . LEU A 1 88 ? -13.389 2.478 1.620 1.00 88.19 88 LEU A CA 1
ATOM 634 C C . LEU A 1 88 ? -13.418 1.210 2.483 1.00 88.19 88 LEU A C 1
ATOM 636 O O . LEU A 1 88 ? -14.309 1.072 3.317 1.00 88.19 88 LEU A O 1
ATOM 640 N N . VAL A 1 89 ? -12.441 0.309 2.343 1.00 89.06 89 VAL A N 1
ATOM 641 C CA . VAL A 1 89 ? -12.376 -0.938 3.128 1.00 89.06 89 VAL A CA 1
ATOM 642 C C . VAL A 1 89 ? -12.259 -0.647 4.626 1.00 89.06 89 VAL A C 1
ATOM 644 O O . VAL A 1 89 ? -13.016 -1.212 5.416 1.00 89.06 89 VAL A O 1
ATOM 647 N N . ASN A 1 90 ? -11.378 0.274 5.033 1.00 89.75 90 ASN A N 1
ATOM 648 C CA . ASN A 1 90 ? -11.256 0.679 6.439 1.00 89.75 90 ASN A CA 1
ATOM 649 C C . ASN A 1 90 ? -12.557 1.277 6.978 1.00 89.75 90 ASN A C 1
ATOM 651 O O . ASN A 1 90 ? -12.984 0.942 8.085 1.00 89.75 90 ASN A O 1
ATOM 655 N N . THR A 1 91 ? -13.215 2.118 6.177 1.00 88.88 91 THR A N 1
ATOM 656 C CA . THR A 1 91 ? -14.518 2.689 6.522 1.00 88.88 91 THR A CA 1
ATOM 657 C C . THR A 1 91 ? -15.539 1.577 6.738 1.00 88.88 91 THR A C 1
ATOM 659 O O . THR A 1 91 ? -16.171 1.531 7.789 1.00 88.88 91 THR A O 1
ATOM 662 N N . LEU A 1 92 ? -15.673 0.634 5.802 1.00 91.69 92 LEU A N 1
ATOM 663 C CA . LEU A 1 92 ? -16.629 -0.471 5.905 1.00 91.69 92 LEU A CA 1
ATOM 664 C C . LEU A 1 92 ? -16.371 -1.352 7.137 1.00 91.69 92 LEU A C 1
ATOM 666 O O . LEU A 1 92 ? -17.316 -1.687 7.854 1.00 91.69 92 LEU A O 1
ATOM 670 N N . LEU A 1 93 ? -15.108 -1.673 7.431 1.00 93.44 93 LEU A N 1
ATOM 671 C CA . LEU A 1 93 ? -14.731 -2.438 8.624 1.00 93.44 93 LEU A CA 1
ATOM 672 C C . LEU A 1 93 ? -15.072 -1.693 9.922 1.00 93.44 93 LEU A C 1
ATOM 674 O O . LEU A 1 93 ? -15.601 -2.288 10.862 1.00 93.44 93 LEU A O 1
ATOM 678 N N . ALA A 1 94 ? -14.830 -0.385 9.971 1.00 92.31 94 ALA A N 1
ATOM 679 C CA . ALA A 1 94 ? -15.180 0.437 11.121 1.00 92.31 94 ALA A CA 1
ATOM 680 C C . ALA A 1 94 ? -16.699 0.588 11.289 1.00 92.31 94 ALA A C 1
ATOM 682 O O . ALA A 1 94 ? -17.205 0.493 12.406 1.00 92.31 94 ALA A O 1
ATOM 683 N N . LEU A 1 95 ? -17.451 0.743 10.195 1.00 91.94 95 LEU A N 1
ATOM 684 C CA . LEU A 1 95 ? -18.916 0.752 10.221 1.00 91.94 95 LEU A CA 1
ATOM 685 C C . LEU A 1 95 ? -19.488 -0.572 10.735 1.00 91.94 95 LEU A C 1
ATOM 687 O O . LEU A 1 95 ? -20.437 -0.580 11.526 1.00 91.94 95 LEU A O 1
ATOM 691 N N . TRP A 1 96 ? -18.893 -1.692 10.328 1.00 94.94 96 TRP A N 1
ATOM 692 C CA . TRP A 1 96 ? -19.273 -3.007 10.825 1.00 94.94 96 TRP A CA 1
ATOM 693 C C . TRP A 1 96 ? -18.979 -3.161 12.324 1.00 94.94 96 TRP A C 1
ATOM 695 O O . TRP A 1 96 ? -19.846 -3.614 13.078 1.00 94.94 96 TRP A O 1
ATOM 705 N N . ASP A 1 97 ? -17.811 -2.718 12.792 1.00 95.12 97 ASP A N 1
ATOM 706 C CA . ASP A 1 97 ? -17.468 -2.740 14.216 1.00 95.12 97 ASP A CA 1
ATOM 707 C C . ASP A 1 97 ? -18.400 -1.836 15.049 1.00 95.12 97 ASP A C 1
ATOM 709 O O . ASP A 1 97 ? -18.901 -2.265 16.090 1.00 95.12 97 ASP A O 1
ATOM 713 N N . ILE A 1 98 ? -18.757 -0.643 14.554 1.00 93.44 98 ILE A N 1
ATOM 714 C CA . ILE A 1 98 ? -19.777 0.239 15.154 1.00 93.44 98 ILE A CA 1
ATOM 715 C C . ILE A 1 98 ? -21.111 -0.496 15.318 1.00 93.44 98 ILE A C 1
ATOM 717 O O . ILE A 1 98 ? -21.746 -0.406 16.375 1.00 93.44 98 ILE A O 1
ATOM 721 N N . ALA A 1 99 ? -21.558 -1.224 14.291 1.00 93.25 99 ALA A N 1
ATOM 722 C CA . ALA A 1 99 ? -22.795 -1.993 14.357 1.00 93.25 99 ALA A CA 1
ATOM 723 C C . ALA A 1 99 ? -22.721 -3.094 15.432 1.00 93.25 99 ALA A C 1
ATOM 725 O O . ALA A 1 99 ? -23.676 -3.268 16.192 1.00 93.25 99 ALA A O 1
ATOM 726 N N . ASN A 1 100 ? -21.584 -3.784 15.556 1.00 93.75 100 ASN A N 1
ATOM 727 C CA . ASN A 1 100 ? -21.370 -4.812 16.581 1.00 93.75 100 ASN A CA 1
ATOM 728 C C . ASN A 1 100 ? -21.350 -4.222 18.001 1.00 93.75 100 ASN A C 1
ATOM 730 O O . ASN A 1 100 ? -21.996 -4.753 18.905 1.00 93.75 100 ASN A O 1
ATOM 734 N N . VAL A 1 101 ? -20.692 -3.077 18.194 1.00 93.31 101 VAL A N 1
ATOM 735 C CA . VAL A 1 101 ? -20.657 -2.354 19.476 1.00 93.31 101 VAL A CA 1
ATOM 736 C C . VAL A 1 101 ? -22.056 -1.866 19.879 1.00 93.31 101 VAL A C 1
ATOM 738 O O . VAL A 1 101 ? -22.439 -1.983 21.045 1.00 93.31 101 VAL A O 1
ATOM 741 N N . ARG A 1 102 ? -22.864 -1.390 18.919 1.00 92.88 102 ARG A N 1
ATOM 742 C CA . ARG A 1 102 ? -24.268 -1.006 19.163 1.00 92.88 102 ARG A CA 1
ATOM 743 C C . ARG A 1 102 ? -25.135 -2.187 19.576 1.00 92.88 102 ARG A C 1
ATOM 745 O O . ARG A 1 102 ? -25.924 -2.049 20.505 1.00 92.88 102 ARG A O 1
ATOM 752 N N . ARG A 1 103 ? -24.975 -3.349 18.931 1.00 93.12 103 ARG A N 1
ATOM 753 C CA . ARG A 1 103 ? -25.698 -4.581 19.302 1.00 93.12 103 ARG A CA 1
ATOM 754 C C . ARG A 1 103 ? -25.386 -5.031 20.731 1.00 93.12 103 ARG A C 1
ATOM 756 O O . ARG A 1 103 ? -26.249 -5.609 21.378 1.00 93.12 103 ARG A O 1
ATOM 763 N N . ALA A 1 104 ? -24.199 -4.712 21.247 1.00 93.12 104 ALA A N 1
ATOM 764 C CA . ALA A 1 104 ? -23.825 -4.965 22.639 1.00 93.12 104 ALA A CA 1
ATOM 765 C C . ALA A 1 104 ? -24.374 -3.924 23.643 1.00 93.12 104 ALA A C 1
ATOM 767 O O . ALA A 1 104 ? -24.055 -3.987 24.830 1.00 93.12 104 ALA A O 1
ATOM 768 N N . GLY A 1 105 ? -25.183 -2.958 23.191 1.00 93.50 105 GLY A N 1
ATOM 769 C CA . GLY A 1 105 ? -25.811 -1.945 24.043 1.00 93.50 105 GLY A CA 1
ATOM 770 C C . GLY A 1 105 ? -24.906 -0.764 24.408 1.00 93.50 105 GLY A C 1
ATOM 771 O O . GLY A 1 105 ? -25.225 -0.007 25.323 1.00 93.50 105 GLY A O 1
ATOM 772 N N . ILE A 1 106 ? -23.774 -0.582 23.720 1.00 92.25 106 ILE A N 1
ATOM 773 C CA . ILE A 1 106 ? -22.862 0.540 23.971 1.00 92.25 106 ILE A CA 1
ATOM 774 C C . ILE A 1 106 ? -23.269 1.731 23.098 1.00 92.25 106 ILE A C 1
ATOM 776 O O . ILE A 1 106 ? -23.276 1.656 21.868 1.00 92.25 106 ILE A O 1
ATOM 780 N N . ALA A 1 107 ? -23.580 2.859 23.740 1.00 89.44 107 ALA A N 1
ATOM 781 C CA . ALA A 1 107 ? -23.945 4.089 23.048 1.00 89.44 107 ALA A CA 1
ATOM 782 C C . ALA A 1 107 ? -22.741 4.710 22.314 1.00 89.44 107 ALA A C 1
ATOM 784 O O . ALA A 1 107 ? -21.685 5.000 22.891 1.00 89.44 107 ALA A O 1
ATOM 785 N N . ILE A 1 108 ? -22.928 4.963 21.020 1.00 86.75 108 ILE A N 1
ATOM 786 C CA . ILE A 1 108 ? -21.933 5.576 20.135 1.00 86.75 108 ILE A CA 1
ATOM 787 C C . ILE A 1 108 ? -22.336 7.026 19.877 1.00 86.75 108 ILE A C 1
ATOM 789 O O . ILE A 1 108 ? -23.464 7.289 19.470 1.00 86.75 108 ILE A O 1
ATOM 793 N N . SER A 1 109 ? -21.421 7.969 20.110 1.00 87.56 109 SER A N 1
ATOM 794 C CA . SER A 1 109 ? -21.670 9.395 19.865 1.00 87.56 109 SER A CA 1
ATOM 795 C C . SER A 1 109 ? -21.572 9.720 18.381 1.00 87.56 109 SER A C 1
ATOM 797 O O . SER A 1 109 ? -20.744 9.136 17.687 1.00 87.56 109 SER A O 1
ATOM 799 N N . THR A 1 110 ? -22.302 10.735 17.922 1.00 80.69 110 THR A N 1
ATOM 800 C CA . THR A 1 110 ? -22.234 11.242 16.541 1.00 80.69 110 THR A CA 1
ATOM 801 C C . THR A 1 110 ? -20.804 11.592 16.111 1.00 80.69 110 THR A C 1
ATOM 803 O O . THR A 1 110 ? -20.400 11.246 15.009 1.00 80.69 110 THR A O 1
ATOM 806 N N . GLY A 1 111 ? -19.984 12.152 17.011 1.00 79.12 111 GLY A N 1
ATOM 807 C CA . GLY A 1 111 ? -18.574 12.463 16.725 1.00 79.12 111 GLY A CA 1
ATOM 808 C C . GLY A 1 111 ? -17.689 11.249 16.400 1.00 79.12 111 GLY A C 1
ATOM 809 O O . GLY A 1 111 ? -16.653 11.408 15.766 1.00 79.12 111 GLY A O 1
ATOM 810 N N . MET A 1 112 ? -18.113 10.034 16.764 1.00 78.31 112 MET A N 1
ATOM 811 C CA . MET A 1 112 ? -17.387 8.798 16.442 1.00 78.31 112 MET A CA 1
ATOM 812 C C . MET A 1 112 ? -17.557 8.402 14.967 1.00 78.31 112 MET A C 1
ATOM 814 O O . MET A 1 112 ? -16.764 7.630 14.453 1.00 78.31 112 MET A O 1
ATOM 818 N N . TRP A 1 113 ? -18.558 8.945 14.265 1.00 76.12 113 TRP A N 1
ATOM 819 C CA . TRP A 1 113 ? -18.724 8.737 12.822 1.00 76.12 113 TRP A CA 1
ATOM 820 C C . TRP A 1 113 ? -17.709 9.537 12.010 1.00 76.12 113 TRP A C 1
ATOM 822 O O . TRP A 1 113 ? -17.207 9.046 11.008 1.00 76.12 113 TRP A O 1
ATOM 832 N N . ILE A 1 114 ? -17.359 10.741 12.469 1.00 74.31 114 ILE A N 1
ATOM 833 C CA . ILE A 1 114 ? -16.379 11.605 11.794 1.00 74.31 114 ILE A CA 1
ATOM 834 C C . ILE A 1 114 ? -14.972 11.005 11.907 1.00 74.31 114 ILE A C 1
ATOM 836 O O . ILE A 1 114 ? -14.199 11.044 10.953 1.00 74.31 114 ILE A O 1
ATOM 840 N N . THR A 1 115 ? -14.644 10.391 13.048 1.00 75.31 115 THR A N 1
ATOM 841 C CA . THR A 1 115 ? -13.333 9.758 13.249 1.00 75.31 115 THR A CA 1
ATOM 842 C C . THR A 1 115 ? -13.142 8.496 12.412 1.00 75.31 115 THR A C 1
ATOM 844 O O . THR A 1 115 ? -12.006 8.194 12.070 1.00 75.31 115 THR A O 1
ATOM 847 N N . VAL A 1 116 ? -14.211 7.799 12.010 1.00 71.44 116 VAL A N 1
ATOM 848 C CA . VAL A 1 116 ? -14.115 6.631 11.115 1.00 71.44 116 VAL A CA 1
ATOM 849 C C . VAL A 1 116 ? -13.558 6.994 9.740 1.00 71.44 116 VAL A C 1
ATOM 851 O O . VAL A 1 116 ? -12.733 6.255 9.213 1.00 71.44 116 VAL A O 1
ATOM 854 N N . PHE A 1 117 ? -13.966 8.133 9.181 1.00 65.19 117 PHE A N 1
ATOM 855 C CA . PHE A 1 117 ? -13.560 8.530 7.830 1.00 65.19 117 PHE A CA 1
ATOM 856 C C . PHE A 1 117 ? -12.145 9.109 7.755 1.00 65.19 117 PHE A C 1
ATOM 858 O O . PHE A 1 117 ? -11.529 9.062 6.696 1.00 65.19 117 PHE A O 1
ATOM 865 N N . LEU A 1 118 ? -11.631 9.665 8.856 1.00 66.00 118 LEU A N 1
ATOM 866 C CA . LEU A 1 118 ? -10.366 10.407 8.850 1.00 66.00 118 LEU A CA 1
ATOM 867 C C . LEU A 1 118 ? -9.277 9.779 9.731 1.00 66.00 118 LEU A C 1
ATOM 869 O O . LEU A 1 118 ? -8.099 9.965 9.449 1.00 66.00 118 LEU A O 1
ATOM 873 N N . PHE A 1 119 ? -9.636 9.038 10.789 1.00 84.81 119 PHE A N 1
ATOM 874 C CA . PHE A 1 119 ? -8.688 8.577 11.809 1.00 84.81 119 PHE A CA 1
ATOM 875 C C . PHE A 1 119 ? -9.113 7.260 12.492 1.00 84.81 119 PHE A C 1
ATOM 877 O O . PHE A 1 119 ? -9.551 7.249 13.648 1.00 84.81 119 PHE A O 1
ATOM 884 N N . VAL A 1 120 ? -8.859 6.122 11.831 1.00 88.69 120 VAL A N 1
ATOM 885 C CA . VAL A 1 120 ? -8.951 4.769 12.429 1.00 88.69 120 VAL A CA 1
ATOM 886 C C . VAL A 1 120 ? -8.307 4.657 13.831 1.00 88.69 120 VAL A C 1
ATOM 888 O O . VAL A 1 120 ? -8.947 4.085 14.719 1.00 88.69 120 VAL A O 1
ATOM 891 N N . PRO A 1 121 ? -7.115 5.223 14.128 1.00 88.25 121 PRO A N 1
ATOM 892 C CA . PRO A 1 121 ? -6.548 5.124 15.476 1.00 88.25 121 PRO A CA 1
ATOM 893 C C . PRO A 1 121 ? -7.391 5.864 16.520 1.00 88.25 121 PRO A C 1
ATOM 895 O O . PRO A 1 121 ? -7.626 5.341 17.610 1.00 88.25 121 PRO A O 1
ATOM 898 N N . ALA A 1 122 ? -7.915 7.048 16.187 1.00 90.31 122 ALA A N 1
ATOM 899 C CA . ALA A 1 122 ? -8.791 7.797 17.086 1.00 90.31 122 ALA A CA 1
ATOM 900 C C . ALA A 1 122 ? -10.092 7.028 17.360 1.00 90.31 122 ALA A C 1
ATOM 902 O O . ALA A 1 122 ? -10.554 6.978 18.503 1.00 90.31 122 ALA A O 1
ATOM 903 N N . TYR A 1 123 ? -10.645 6.375 16.332 1.00 92.56 123 TYR A N 1
ATOM 904 C CA . TYR A 1 123 ? -11.784 5.470 16.465 1.00 92.56 123 TYR A CA 1
ATOM 905 C C . TYR A 1 123 ? -11.499 4.323 17.452 1.00 92.56 123 TYR A C 1
ATOM 907 O O . TYR A 1 123 ? -12.255 4.131 18.411 1.00 92.56 123 TYR A O 1
ATOM 915 N N . LEU A 1 124 ? -10.386 3.600 17.279 1.00 93.31 124 LEU A N 1
ATOM 916 C CA . LEU A 1 124 ? -10.021 2.468 18.140 1.00 93.31 124 LEU A CA 1
ATOM 917 C C . LEU A 1 124 ? -9.751 2.898 19.591 1.00 93.31 124 LEU A C 1
ATOM 919 O O . LEU A 1 124 ? -10.133 2.186 20.524 1.00 93.31 124 LEU A O 1
ATOM 923 N N . ILE A 1 125 ? -9.162 4.078 19.807 1.00 93.19 125 ILE A N 1
ATOM 924 C CA . ILE A 1 125 ? -8.966 4.652 21.147 1.00 93.19 125 ILE A CA 1
ATOM 925 C C . ILE A 1 125 ? -10.318 4.959 21.804 1.00 93.19 125 ILE A C 1
ATOM 927 O O . IL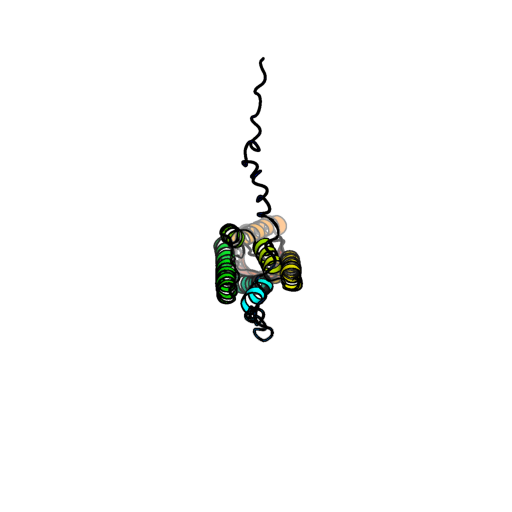E A 1 125 ? -10.579 4.506 22.920 1.00 93.19 125 ILE A O 1
ATOM 931 N N . GLN A 1 126 ? -11.218 5.669 21.112 1.00 92.81 126 GLN A N 1
ATOM 932 C CA . GLN A 1 126 ? -12.551 5.989 21.641 1.00 92.81 126 GLN A CA 1
ATOM 933 C C . GLN A 1 126 ? -13.354 4.724 21.970 1.00 92.81 126 GLN A C 1
ATOM 935 O O . GLN A 1 126 ? -13.983 4.642 23.030 1.00 92.81 126 GLN A O 1
ATOM 940 N N . ARG A 1 127 ? -13.295 3.716 21.093 1.00 92.38 127 ARG A N 1
ATOM 941 C CA . ARG A 1 127 ? -13.891 2.394 21.315 1.00 92.38 127 ARG A CA 1
ATOM 942 C C . ARG A 1 127 ? -13.340 1.739 22.578 1.00 92.38 127 ARG A C 1
ATOM 944 O O . ARG A 1 127 ? -14.123 1.261 23.400 1.00 92.38 127 ARG A O 1
ATOM 951 N N . THR A 1 128 ? -12.020 1.733 22.754 1.00 93.94 128 THR A N 1
ATOM 952 C CA . THR A 1 128 ? -11.342 1.118 23.909 1.00 93.94 128 THR A CA 1
ATOM 953 C C . THR A 1 128 ? -11.766 1.788 25.215 1.00 93.94 128 THR A C 1
ATOM 955 O O . THR A 1 128 ? -12.176 1.104 26.154 1.00 93.94 128 THR A O 1
ATOM 958 N N . LEU A 1 129 ? -11.784 3.125 25.245 1.00 93.00 129 LEU A N 1
ATOM 959 C CA . LEU A 1 129 ? -12.206 3.906 26.411 1.00 93.00 129 LEU A CA 1
ATOM 960 C C . LEU A 1 129 ? -13.661 3.620 26.816 1.00 93.00 129 LEU A C 1
ATOM 962 O O . LEU A 1 129 ? -13.960 3.481 28.002 1.00 93.00 129 LEU A O 1
ATOM 966 N N . ARG A 1 130 ? -14.575 3.492 25.846 1.00 91.31 130 ARG A N 1
ATOM 967 C CA . ARG A 1 130 ? -16.006 3.258 26.119 1.00 91.31 130 ARG A CA 1
ATOM 968 C C . ARG A 1 130 ? -16.329 1.820 26.492 1.00 91.31 130 ARG A C 1
ATOM 970 O O . ARG A 1 130 ? -17.125 1.582 27.396 1.00 91.31 130 ARG A O 1
ATOM 977 N N . SER A 1 131 ? -15.723 0.867 25.793 1.00 91.25 131 SER A N 1
ATOM 978 C CA . SER A 1 131 ? -15.940 -0.562 26.032 1.00 91.25 131 SER A CA 1
ATOM 979 C C . SER A 1 131 ? -15.156 -1.092 27.237 1.00 91.25 131 SER A C 1
ATOM 981 O O . SER A 1 131 ? -15.409 -2.217 27.665 1.00 91.25 131 SER A O 1
ATOM 983 N N . LYS A 1 132 ? -14.240 -0.286 27.804 1.00 91.88 132 LYS A N 1
ATOM 984 C CA . LYS A 1 132 ? -13.299 -0.680 28.868 1.00 91.88 132 LYS A CA 1
ATOM 985 C C . LYS A 1 132 ? -12.496 -1.932 28.495 1.00 91.88 132 LYS A C 1
ATOM 987 O O . LYS A 1 132 ? -12.227 -2.782 29.340 1.00 91.88 132 LYS A O 1
ATOM 992 N N . GLN A 1 133 ? -12.165 -2.062 27.213 1.00 91.81 133 GLN A N 1
ATOM 993 C CA . GLN A 1 133 ? -11.345 -3.152 26.700 1.00 91.81 133 GLN A CA 1
ATOM 994 C C . GLN A 1 133 ? -9.852 -2.870 26.888 1.00 91.81 133 GLN A C 1
ATOM 996 O O . GLN A 1 133 ? -9.446 -1.794 27.326 1.00 91.81 133 GLN A O 1
ATOM 1001 N N . THR A 1 134 ? -9.027 -3.866 26.579 1.00 93.75 134 THR A N 1
ATOM 1002 C CA . THR A 1 134 ? -7.573 -3.752 26.656 1.00 93.75 134 THR A CA 1
ATOM 1003 C C . THR A 1 134 ? -7.030 -2.813 25.576 1.00 93.75 134 THR A C 1
ATOM 1005 O O . THR A 1 134 ? -7.524 -2.771 24.451 1.00 93.75 134 THR A O 1
ATOM 1008 N N . TRP A 1 135 ? -5.956 -2.092 25.903 1.00 95.88 135 TRP A N 1
ATOM 1009 C CA . TRP A 1 135 ? -5.271 -1.161 24.994 1.00 95.88 135 TRP A CA 1
ATOM 1010 C C . TRP A 1 135 ? -4.471 -1.837 23.868 1.00 95.88 135 TRP A C 1
ATOM 1012 O O . TRP A 1 135 ? -3.877 -1.153 23.039 1.00 95.88 135 TRP A O 1
ATOM 1022 N N . TRP A 1 136 ? -4.478 -3.171 23.800 1.00 96.31 136 TRP A N 1
ATOM 1023 C CA . TRP A 1 136 ? -3.717 -3.929 22.806 1.00 96.31 136 TRP A CA 1
ATOM 1024 C C . TRP A 1 136 ? -4.164 -3.658 21.372 1.00 96.31 136 TRP A C 1
ATOM 1026 O O . TRP A 1 136 ? -3.314 -3.523 20.504 1.00 96.31 136 TRP A O 1
ATOM 1036 N N . ILE A 1 137 ? -5.469 -3.533 21.120 1.00 95.00 137 ILE A N 1
ATOM 1037 C CA . ILE A 1 137 ? -6.002 -3.311 19.766 1.00 95.00 137 ILE A CA 1
ATOM 1038 C C . ILE A 1 137 ? -5.486 -1.990 19.160 1.00 95.00 137 ILE A C 1
ATOM 1040 O O . ILE A 1 137 ? -4.862 -2.042 18.101 1.00 95.00 137 ILE A O 1
ATOM 1044 N N . PRO A 1 138 ? -5.680 -0.810 19.790 1.00 94.12 138 PRO A N 1
ATOM 1045 C CA . PRO A 1 138 ? -5.166 0.439 19.226 1.00 94.12 138 PRO A CA 1
ATOM 1046 C C . PRO A 1 138 ? -3.633 0.476 19.176 1.00 94.12 138 PRO A C 1
ATOM 1048 O O . PRO A 1 138 ? -3.080 0.994 18.210 1.00 94.12 138 PRO A O 1
ATOM 1051 N N . ALA A 1 139 ? -2.938 -0.096 20.167 1.00 95.44 139 ALA A N 1
ATOM 1052 C CA . ALA A 1 139 ? -1.476 -0.146 20.165 1.00 95.44 139 ALA A CA 1
ATOM 1053 C C . ALA A 1 139 ? -0.933 -0.985 18.998 1.00 95.44 139 ALA A C 1
ATOM 1055 O O . ALA A 1 139 ? -0.059 -0.526 18.266 1.00 95.44 139 ALA A O 1
ATOM 1056 N N . LEU A 1 140 ? -1.485 -2.183 18.782 1.00 95.94 140 LEU A N 1
ATOM 1057 C CA . LEU A 1 140 ? -1.090 -3.050 17.673 1.00 95.94 140 LEU A CA 1
ATOM 1058 C C . LEU A 1 140 ? -1.432 -2.433 16.322 1.00 95.94 140 LEU A C 1
ATOM 1060 O O . LEU A 1 140 ? -0.620 -2.545 15.413 1.00 95.94 140 LEU A O 1
ATOM 1064 N N . TRP A 1 141 ? -2.566 -1.738 16.192 1.00 94.44 141 TRP A N 1
ATOM 1065 C CA . TRP A 1 141 ? -2.876 -1.002 14.964 1.00 94.44 141 TRP A CA 1
ATOM 1066 C C . TRP A 1 141 ? -1.771 0.007 14.622 1.00 94.44 141 TRP A C 1
ATOM 1068 O O . TRP A 1 141 ? -1.284 0.019 13.496 1.00 94.44 141 TRP A O 1
ATOM 1078 N N . VAL A 1 142 ? -1.328 0.811 15.600 1.00 93.06 142 VAL A N 1
ATOM 1079 C CA . VAL A 1 142 ? -0.259 1.806 15.395 1.00 93.06 142 VAL A CA 1
ATOM 1080 C C . VAL A 1 142 ? 1.059 1.128 15.027 1.00 93.06 142 VAL A C 1
ATOM 1082 O O . VAL A 1 142 ? 1.714 1.557 14.083 1.00 93.06 142 VAL A O 1
ATOM 1085 N N . VAL A 1 143 ? 1.436 0.056 15.732 1.00 95.00 143 VAL A N 1
ATOM 1086 C CA . VAL A 1 143 ? 2.660 -0.705 15.430 1.00 95.00 143 VAL A CA 1
ATOM 1087 C C . VAL A 1 143 ? 2.614 -1.264 14.011 1.00 95.00 143 VAL A C 1
ATOM 1089 O O . VAL A 1 143 ? 3.550 -1.059 13.245 1.00 95.00 143 VAL A O 1
ATOM 1092 N N . VAL A 1 144 ? 1.517 -1.926 13.641 1.00 94.50 144 VAL A N 1
ATOM 1093 C CA . VAL A 1 144 ? 1.331 -2.505 12.306 1.00 94.50 144 VAL A CA 1
ATOM 1094 C C . VAL A 1 144 ? 1.369 -1.418 11.236 1.00 94.50 144 VAL A C 1
ATOM 1096 O O . VAL A 1 144 ? 2.023 -1.599 10.213 1.00 94.50 144 VAL A O 1
ATOM 1099 N N . TRP A 1 145 ? 0.739 -0.269 11.474 1.00 90.38 145 TRP A N 1
ATOM 1100 C CA . TRP A 1 145 ? 0.770 0.861 10.549 1.00 90.38 145 TRP A CA 1
ATOM 1101 C C . TRP A 1 145 ? 2.184 1.436 10.367 1.00 90.38 145 TRP A C 1
ATOM 1103 O O . TRP A 1 145 ? 2.613 1.623 9.233 1.00 90.38 145 TRP A O 1
ATOM 1113 N N . ILE A 1 146 ? 2.946 1.636 11.449 1.00 90.50 146 ILE A N 1
ATOM 1114 C CA . ILE A 1 146 ? 4.344 2.101 11.378 1.00 90.50 146 ILE A CA 1
ATOM 1115 C C . ILE A 1 146 ? 5.216 1.098 10.618 1.00 90.50 146 ILE A C 1
ATOM 1117 O O . ILE A 1 146 ? 5.975 1.494 9.737 1.00 90.50 146 ILE A O 1
ATOM 1121 N N . VAL A 1 147 ? 5.093 -0.197 10.929 1.00 92.50 147 VAL A N 1
ATOM 1122 C CA . VAL A 1 147 ? 5.813 -1.261 10.212 1.00 92.50 147 VAL A CA 1
ATOM 1123 C C . VAL A 1 147 ? 5.440 -1.257 8.731 1.00 92.50 147 VAL A C 1
ATOM 1125 O O . VAL A 1 147 ? 6.312 -1.405 7.883 1.00 92.50 147 VAL A O 1
ATOM 1128 N N . SER A 1 148 ? 4.168 -1.015 8.411 1.00 87.12 148 SER A N 1
ATOM 1129 C CA . SER A 1 148 ? 3.700 -0.929 7.026 1.00 87.12 148 SER A CA 1
ATOM 1130 C C . SER A 1 148 ? 4.320 0.250 6.281 1.00 87.12 148 SER A C 1
ATOM 1132 O O . SER A 1 148 ? 4.780 0.084 5.157 1.00 87.12 148 SER A O 1
ATOM 1134 N N . LEU A 1 149 ? 4.408 1.419 6.921 1.00 85.94 149 LEU A N 1
ATOM 1135 C CA . LEU A 1 149 ? 5.101 2.571 6.346 1.00 85.94 149 LEU A CA 1
ATOM 1136 C C . LEU A 1 149 ? 6.592 2.297 6.140 1.00 85.94 149 LEU A C 1
ATOM 1138 O O . LEU A 1 149 ? 7.116 2.584 5.065 1.00 85.94 149 LEU A O 1
ATOM 1142 N N . ALA A 1 150 ? 7.258 1.705 7.132 1.00 85.69 150 ALA A N 1
ATOM 1143 C CA . ALA A 1 150 ? 8.671 1.341 7.048 1.00 85.69 150 ALA A CA 1
ATOM 1144 C C . ALA A 1 150 ? 8.952 0.269 5.979 1.00 85.69 150 ALA A C 1
ATOM 1146 O O . ALA A 1 150 ? 10.063 0.206 5.463 1.00 85.69 150 ALA A O 1
ATOM 1147 N N . ALA A 1 151 ? 7.958 -0.551 5.625 1.00 86.50 151 ALA A N 1
ATOM 1148 C CA . ALA A 1 151 ? 8.060 -1.537 4.555 1.00 86.50 151 ALA A CA 1
ATOM 1149 C C . ALA A 1 151 ? 7.888 -0.935 3.148 1.00 86.50 151 ALA A C 1
ATOM 1151 O O . ALA A 1 151 ? 8.252 -1.590 2.178 1.00 86.50 151 ALA A O 1
ATOM 1152 N N . THR A 1 152 ? 7.386 0.297 3.006 1.00 79.94 152 THR A N 1
ATOM 1153 C CA . THR A 1 152 ? 7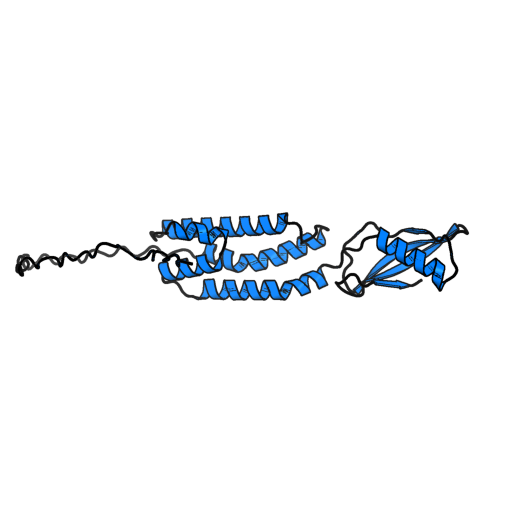.150 0.923 1.686 1.00 79.94 152 THR A CA 1
ATOM 1154 C C . THR A 1 152 ? 8.394 0.935 0.784 1.00 79.94 152 THR A C 1
ATOM 1156 O O . THR A 1 152 ? 8.276 0.494 -0.356 1.00 79.94 152 THR A O 1
ATOM 1159 N N . PRO A 1 153 ? 9.599 1.323 1.257 1.00 76.62 153 PRO A N 1
ATOM 1160 C CA . PRO A 1 153 ? 10.809 1.269 0.430 1.00 76.62 153 PRO A CA 1
ATOM 1161 C C . PRO A 1 153 ? 11.179 -0.158 0.006 1.00 76.62 153 PRO A C 1
ATOM 1163 O O . PRO A 1 153 ? 11.702 -0.369 -1.082 1.00 76.62 153 PRO A O 1
ATOM 1166 N N . VAL A 1 154 ? 10.879 -1.152 0.850 1.00 79.94 154 VAL A N 1
ATOM 1167 C CA . VAL A 1 154 ? 11.105 -2.569 0.533 1.00 79.94 154 VAL A CA 1
ATOM 1168 C C . VAL A 1 154 ? 10.146 -3.029 -0.561 1.00 79.94 154 VAL A C 1
ATOM 1170 O O . VAL A 1 154 ? 10.545 -3.788 -1.435 1.00 79.94 154 VAL A O 1
ATOM 1173 N N . ILE A 1 155 ? 8.901 -2.548 -0.554 1.00 73.12 155 ILE A N 1
ATOM 1174 C CA . ILE A 1 155 ? 7.932 -2.823 -1.622 1.00 73.12 155 ILE A CA 1
ATOM 1175 C C . ILE A 1 155 ? 8.385 -2.175 -2.929 1.00 73.12 155 ILE A C 1
ATOM 1177 O O . ILE A 1 155 ? 8.253 -2.809 -3.962 1.00 73.12 155 ILE A O 1
ATOM 1181 N N . SER A 1 156 ? 8.954 -0.967 -2.905 1.00 68.06 156 SER A N 1
ATOM 1182 C CA . SER A 1 156 ? 9.551 -0.357 -4.103 1.00 68.06 156 SER A CA 1
ATOM 1183 C C . SER A 1 156 ? 10.735 -1.174 -4.624 1.00 68.06 156 SER A C 1
ATOM 1185 O O . SER A 1 156 ? 10.824 -1.437 -5.816 1.00 68.06 156 SER A O 1
ATOM 1187 N N . TYR A 1 157 ? 11.600 -1.653 -3.728 1.00 72.69 157 TYR A N 1
ATOM 1188 C CA . TYR A 1 157 ? 12.723 -2.516 -4.096 1.00 72.69 157 TYR A CA 1
ATOM 1189 C C . TYR A 1 157 ? 12.270 -3.856 -4.702 1.00 72.69 157 TYR A C 1
ATOM 1191 O O . TYR A 1 157 ? 12.784 -4.275 -5.734 1.00 72.69 157 TYR A O 1
ATOM 1199 N N . LEU A 1 158 ? 11.289 -4.521 -4.084 1.00 74.62 158 LEU A N 1
ATOM 1200 C CA . LEU A 1 158 ? 10.735 -5.793 -4.569 1.00 74.62 158 LEU A CA 1
ATOM 1201 C C . LEU A 1 158 ? 9.799 -5.624 -5.769 1.00 74.62 158 LEU A C 1
ATOM 1203 O O . LEU A 1 158 ? 9.572 -6.575 -6.511 1.00 74.62 158 LEU A O 1
ATOM 1207 N N . GLY A 1 159 ? 9.217 -4.438 -5.906 1.00 68.19 159 GLY A N 1
ATOM 1208 C CA . GLY A 1 159 ? 8.239 -4.091 -6.919 1.00 68.19 159 GLY A CA 1
ATOM 1209 C C . GLY A 1 159 ? 8.851 -3.961 -8.294 1.00 68.19 159 GLY A C 1
ATOM 1210 O O . GLY A 1 159 ? 8.169 -4.284 -9.248 1.00 68.19 159 GLY A O 1
ATOM 1211 N N . GLY A 1 160 ? 10.120 -3.560 -8.373 1.00 76.25 160 GLY A N 1
ATOM 1212 C CA . GLY A 1 160 ? 10.762 -3.164 -9.618 1.00 76.25 160 GLY A CA 1
ATOM 1213 C C . GLY A 1 160 ? 10.513 -1.700 -9.960 1.00 76.25 160 GLY A C 1
ATOM 1214 O O . GLY A 1 160 ? 9.762 -0.997 -9.281 1.00 76.25 160 GLY A O 1
ATOM 1215 N N . VAL A 1 161 ? 11.194 -1.245 -11.001 1.00 83.88 161 VAL A N 1
ATOM 1216 C CA . VAL A 1 161 ? 11.098 0.109 -11.534 1.00 83.88 161 VAL A CA 1
ATOM 1217 C C . VAL A 1 161 ? 10.318 0.052 -12.833 1.00 83.88 161 VAL A C 1
ATOM 1219 O O . VAL A 1 161 ? 10.573 -0.800 -13.681 1.00 83.88 161 VAL A O 1
ATOM 1222 N N . GLU A 1 162 ? 9.347 0.946 -12.965 1.00 83.94 162 GLU A N 1
ATOM 1223 C CA . GLU A 1 162 ? 8.720 1.224 -14.252 1.00 83.94 162 GLU A CA 1
ATOM 1224 C C . GLU A 1 162 ? 9.736 2.004 -15.090 1.00 83.94 162 GLU A C 1
ATOM 1226 O O . GLU A 1 162 ? 10.125 3.107 -14.702 1.00 83.94 162 GLU A O 1
ATOM 1231 N N . TYR A 1 163 ? 10.218 1.403 -16.178 1.00 87.62 163 TYR A N 1
ATOM 1232 C CA . TYR A 1 163 ? 11.071 2.095 -17.140 1.00 87.62 163 TYR A CA 1
ATOM 1233 C C . TYR A 1 163 ? 10.226 2.570 -18.321 1.00 87.62 163 TYR A C 1
ATOM 1235 O O . TYR A 1 163 ? 9.289 1.890 -18.746 1.00 87.62 163 TYR A O 1
ATOM 1243 N N . ASP A 1 164 ? 10.557 3.749 -18.836 1.00 90.62 164 ASP A N 1
ATOM 1244 C CA . ASP A 1 164 ? 9.998 4.256 -20.082 1.00 90.62 164 ASP A CA 1
ATOM 1245 C C . ASP A 1 164 ? 10.867 3.738 -21.228 1.00 90.62 164 ASP A C 1
ATOM 1247 O O . ASP A 1 164 ? 12.032 4.121 -21.344 1.00 90.62 164 ASP A O 1
ATOM 1251 N N . ALA A 1 165 ? 10.316 2.827 -22.034 1.00 93.56 165 ALA A N 1
ATOM 1252 C CA . ALA A 1 165 ? 11.038 2.216 -23.146 1.00 93.56 165 ALA A CA 1
ATOM 1253 C C . ALA A 1 165 ? 11.592 3.277 -24.107 1.00 93.56 165 ALA A C 1
ATOM 1255 O O . ALA A 1 165 ? 12.748 3.170 -24.492 1.00 93.56 165 ALA A O 1
ATOM 1256 N N . GLN A 1 166 ? 10.831 4.342 -24.387 1.00 94.56 166 GLN A N 1
ATOM 1257 C CA . GLN A 1 166 ? 11.264 5.402 -25.304 1.00 94.56 166 GLN A CA 1
ATOM 1258 C C . GLN A 1 166 ? 12.461 6.164 -24.749 1.00 94.56 166 GLN A C 1
ATOM 1260 O O . GLN A 1 166 ? 13.414 6.441 -25.467 1.00 94.56 166 GLN A O 1
ATOM 1265 N N . TYR A 1 167 ? 12.435 6.469 -23.451 1.00 94.00 167 TYR A N 1
ATOM 1266 C CA . TYR A 1 167 ? 13.556 7.140 -22.801 1.00 94.00 167 TYR A CA 1
ATOM 1267 C C . TYR A 1 167 ? 14.825 6.274 -22.842 1.00 94.00 167 TYR A C 1
ATOM 1269 O O . TYR A 1 167 ? 15.909 6.780 -23.119 1.00 94.00 167 TYR A O 1
ATOM 1277 N N . VAL A 1 168 ? 14.695 4.970 -22.569 1.00 95.00 168 VAL A N 1
ATOM 1278 C CA . VAL A 1 168 ? 15.831 4.034 -22.586 1.00 95.00 168 VAL A CA 1
ATOM 1279 C C . VAL A 1 168 ? 16.375 3.850 -24.006 1.00 95.00 168 VAL A C 1
ATOM 1281 O O . VAL A 1 168 ? 17.589 3.837 -24.187 1.00 95.00 168 VAL A O 1
ATOM 1284 N N . GLU A 1 169 ? 15.501 3.740 -25.009 1.00 96.81 169 GLU A N 1
ATOM 1285 C CA . GLU A 1 169 ? 15.877 3.687 -26.427 1.00 96.81 169 GLU A CA 1
ATOM 1286 C C . GLU A 1 169 ? 16.668 4.940 -26.831 1.00 96.81 169 GLU A C 1
ATOM 1288 O O . GLU A 1 169 ? 17.792 4.814 -27.314 1.00 96.81 169 GLU A O 1
ATOM 1293 N N . GLU A 1 170 ? 16.142 6.138 -26.542 1.00 96.81 170 GLU A N 1
ATOM 1294 C CA . GLU A 1 170 ? 16.797 7.417 -26.855 1.00 96.81 170 GLU A CA 1
ATOM 1295 C C . GLU A 1 170 ? 18.178 7.553 -26.190 1.00 96.81 170 GLU A C 1
ATOM 1297 O O . GLU A 1 170 ? 19.117 8.064 -26.805 1.00 96.81 170 GLU A O 1
ATOM 1302 N N . GLU A 1 171 ? 18.330 7.092 -24.944 1.00 96.12 171 GLU A N 1
ATOM 1303 C CA . GLU A 1 171 ? 19.610 7.137 -24.229 1.00 96.12 171 GLU A CA 1
ATOM 1304 C C . GLU A 1 171 ? 20.641 6.167 -24.828 1.00 96.12 171 GLU A C 1
ATOM 1306 O O . GLU A 1 171 ? 21.785 6.560 -25.063 1.00 96.12 171 GLU A O 1
ATOM 1311 N N . ILE A 1 172 ? 20.243 4.927 -25.145 1.00 96.88 172 ILE A N 1
ATOM 1312 C CA . ILE A 1 172 ? 21.142 3.942 -25.772 1.00 96.88 172 ILE A CA 1
ATOM 1313 C C . ILE A 1 172 ? 21.553 4.410 -27.176 1.00 96.88 172 ILE A C 1
ATOM 1315 O O . ILE A 1 172 ? 22.725 4.304 -27.537 1.00 96.88 172 ILE A O 1
ATOM 1319 N N . GLU A 1 173 ? 20.624 4.956 -27.966 1.00 97.62 173 GLU A N 1
ATOM 1320 C CA . GLU A 1 173 ? 20.916 5.512 -29.293 1.00 97.62 173 GLU A CA 1
ATOM 1321 C C . GLU A 1 173 ? 21.907 6.680 -29.222 1.00 97.62 173 GLU A C 1
ATOM 1323 O O . GLU A 1 173 ? 22.848 6.753 -30.023 1.00 97.62 173 GLU A O 1
ATOM 1328 N N . ALA A 1 174 ? 21.732 7.578 -28.247 1.00 97.44 174 ALA A N 1
ATOM 1329 C CA . ALA A 1 174 ? 22.640 8.696 -28.023 1.00 97.44 174 ALA A CA 1
ATOM 1330 C C . ALA A 1 174 ? 24.054 8.215 -27.660 1.00 97.44 174 ALA A C 1
ATOM 1332 O O . ALA A 1 174 ? 25.032 8.666 -28.266 1.00 97.44 174 ALA A O 1
ATOM 1333 N N . ASP A 1 175 ? 24.169 7.259 -26.738 1.00 96.75 175 ASP A N 1
ATOM 1334 C CA . ASP A 1 175 ? 25.461 6.714 -26.325 1.00 96.75 175 ASP A CA 1
ATOM 1335 C C . ASP A 1 175 ? 26.139 5.901 -27.449 1.00 96.75 175 ASP A C 1
ATOM 1337 O O . ASP A 1 175 ? 27.359 5.977 -27.615 1.00 96.75 175 ASP A O 1
ATOM 1341 N N . LEU A 1 176 ? 25.386 5.142 -28.259 1.00 96.75 176 LEU A N 1
ATOM 1342 C CA . LEU A 1 176 ? 25.911 4.439 -29.442 1.00 96.75 176 LEU A CA 1
ATOM 1343 C C . LEU A 1 176 ? 26.492 5.418 -30.470 1.00 96.75 176 LEU A C 1
ATOM 1345 O O . LEU A 1 176 ? 27.563 5.173 -31.039 1.00 96.75 176 LEU A O 1
ATOM 1349 N N . ALA A 1 177 ? 25.815 6.546 -30.688 1.00 97.00 177 ALA A N 1
ATOM 1350 C CA . ALA A 1 177 ? 26.285 7.581 -31.596 1.00 97.00 177 ALA A CA 1
ATOM 1351 C C . ALA A 1 177 ? 27.538 8.301 -31.065 1.00 97.00 177 ALA A C 1
ATOM 1353 O O . ALA A 1 177 ? 28.462 8.554 -31.841 1.00 97.00 177 ALA A O 1
ATOM 1354 N N . GLU A 1 178 ? 27.586 8.626 -29.767 1.00 97.12 178 GLU A N 1
ATOM 1355 C CA . GLU A 1 178 ? 28.683 9.393 -29.160 1.00 97.12 178 GLU A CA 1
ATOM 1356 C C . GLU A 1 178 ? 29.917 8.538 -28.841 1.00 97.12 178 GLU A C 1
ATOM 1358 O O . GLU A 1 178 ? 31.037 8.916 -29.188 1.00 97.12 178 GLU A O 1
ATOM 1363 N N . LEU A 1 179 ? 29.735 7.394 -28.177 1.00 95.88 179 LEU A N 1
ATOM 1364 C CA . LEU A 1 179 ? 30.835 6.602 -27.618 1.00 95.88 179 LEU A CA 1
ATOM 1365 C C . LEU A 1 179 ? 31.386 5.564 -28.595 1.00 95.88 179 LEU A C 1
ATOM 1367 O O . LEU A 1 179 ? 32.575 5.245 -28.539 1.00 95.88 179 LEU A O 1
ATOM 1371 N N . TYR A 1 180 ? 30.533 5.036 -29.474 1.00 95.19 180 TYR A N 1
ATOM 1372 C CA . TYR A 1 180 ? 30.892 3.961 -30.402 1.00 95.19 180 TYR A CA 1
ATOM 1373 C C . TYR A 1 180 ? 30.996 4.426 -31.860 1.00 95.19 180 TYR A C 1
ATOM 1375 O O . TYR A 1 180 ? 31.370 3.630 -32.717 1.00 95.19 180 TYR A O 1
ATOM 1383 N N . GLU A 1 181 ? 30.722 5.706 -32.141 1.00 96.44 181 GLU A N 1
ATOM 1384 C CA . GLU A 1 181 ? 30.725 6.289 -33.491 1.00 96.44 181 GLU A CA 1
ATOM 1385 C C . GLU A 1 181 ? 29.779 5.548 -34.463 1.00 96.44 181 GLU A C 1
ATOM 1387 O O . GLU A 1 181 ? 30.058 5.435 -35.660 1.00 96.44 181 GLU A O 1
ATOM 1392 N N . LEU A 1 182 ? 28.639 5.053 -33.956 1.00 95.81 182 LEU A N 1
ATOM 1393 C CA . LEU A 1 182 ? 27.618 4.317 -34.716 1.00 95.81 182 LEU A CA 1
ATOM 1394 C C . LEU A 1 182 ? 26.329 5.148 -34.884 1.00 95.81 182 LEU A C 1
ATOM 1396 O O . LEU A 1 182 ? 25.290 4.803 -34.319 1.00 95.81 182 LEU A O 1
ATOM 1400 N N . PRO A 1 183 ? 26.348 6.258 -35.650 1.00 94.50 183 PRO A N 1
ATOM 1401 C CA . PRO A 1 183 ? 25.154 7.068 -35.855 1.00 94.50 183 PRO A CA 1
ATOM 1402 C C . PRO A 1 183 ? 24.116 6.321 -36.705 1.00 94.50 183 PRO A C 1
ATOM 1404 O O . PRO A 1 183 ? 24.450 5.701 -37.718 1.00 94.50 183 PRO A O 1
ATOM 1407 N N . GLY A 1 184 ? 22.842 6.445 -36.330 1.00 93.88 184 GLY A N 1
ATOM 1408 C CA . GLY A 1 184 ? 21.728 5.812 -37.042 1.00 93.88 184 GLY A CA 1
ATOM 1409 C C . GLY A 1 184 ? 21.519 4.338 -36.697 1.00 93.88 184 GLY A C 1
ATOM 1410 O O . GLY A 1 184 ? 20.934 3.619 -37.504 1.00 93.88 184 GLY A O 1
ATOM 1411 N N . ALA A 1 185 ? 22.025 3.885 -35.547 1.00 97.12 185 ALA A N 1
ATOM 1412 C CA . ALA A 1 185 ? 21.481 2.702 -34.896 1.00 97.12 185 ALA A CA 1
ATOM 1413 C C . ALA A 1 185 ? 20.073 3.026 -34.372 1.00 97.12 185 ALA A C 1
ATOM 1415 O O . ALA A 1 185 ? 19.873 4.103 -33.815 1.00 97.12 185 ALA A O 1
ATOM 1416 N N . GLU A 1 186 ? 19.128 2.114 -34.574 1.00 97.88 186 GLU A N 1
ATOM 1417 C CA . GLU A 1 186 ? 17.776 2.188 -34.014 1.00 97.88 186 GLU A CA 1
ATOM 1418 C C . GLU A 1 186 ? 17.653 1.129 -32.916 1.00 97.88 186 GLU A C 1
ATOM 1420 O O . GLU A 1 186 ? 18.008 -0.035 -33.134 1.00 97.88 186 GLU A O 1
ATOM 1425 N N . VAL A 1 187 ? 17.177 1.522 -31.737 1.00 97.81 187 VAL A N 1
ATOM 1426 C CA . VAL A 1 187 ? 17.015 0.628 -30.585 1.00 97.81 187 VAL A CA 1
ATOM 1427 C C . VAL A 1 187 ? 15.532 0.357 -30.374 1.00 97.81 187 VAL A C 1
ATOM 1429 O O . VAL A 1 187 ? 14.703 1.256 -30.399 1.00 97.81 187 VAL A O 1
ATOM 1432 N N . THR A 1 188 ? 15.178 -0.910 -30.182 1.00 97.62 188 THR A N 1
ATOM 1433 C CA . THR A 1 188 ? 13.821 -1.334 -29.833 1.00 97.62 188 THR A CA 1
ATOM 1434 C C . THR A 1 188 ? 13.869 -2.127 -28.540 1.00 97.62 188 THR A C 1
ATOM 1436 O O . THR A 1 188 ? 14.396 -3.241 -28.483 1.00 97.62 188 THR A O 1
ATOM 1439 N N . CYS A 1 189 ? 13.306 -1.555 -27.488 1.00 95.69 189 CYS A N 1
ATOM 1440 C CA . CYS A 1 189 ? 13.143 -2.195 -26.199 1.00 95.69 189 CYS A CA 1
ATOM 1441 C C . CYS A 1 189 ? 11.740 -2.822 -26.081 1.00 95.69 189 CYS A C 1
ATOM 1443 O O . CYS A 1 189 ? 10.813 -2.465 -26.814 1.00 95.69 189 CYS A O 1
ATOM 1445 N N . PRO A 1 190 ? 11.544 -3.795 -25.173 1.00 93.38 190 PRO A N 1
ATOM 1446 C CA . PRO A 1 190 ? 10.213 -4.296 -24.861 1.00 93.38 190 PRO A CA 1
ATOM 1447 C C . PRO A 1 190 ? 9.315 -3.155 -24.363 1.00 93.38 190 PRO A C 1
ATOM 1449 O O . PRO A 1 190 ? 9.802 -2.214 -23.738 1.00 93.38 190 PRO A O 1
ATOM 1452 N N . ASP A 1 191 ? 8.002 -3.268 -24.594 1.00 88.50 191 ASP A N 1
ATOM 1453 C CA . ASP A 1 191 ? 7.030 -2.300 -24.073 1.00 88.50 191 ASP A CA 1
ATOM 1454 C C . ASP A 1 191 ? 7.250 -2.053 -22.572 1.00 88.50 191 ASP A C 1
ATOM 1456 O O . ASP A 1 191 ? 7.545 -2.992 -21.820 1.00 88.50 191 ASP A O 1
ATOM 1460 N N . ALA A 1 192 ? 7.054 -0.795 -22.153 1.00 74.06 192 ALA A N 1
ATOM 1461 C CA . ALA A 1 192 ? 7.240 -0.336 -20.780 1.00 74.06 192 ALA A CA 1
ATOM 1462 C C . ALA A 1 192 ? 6.682 -1.352 -19.773 1.00 74.06 192 ALA A C 1
ATOM 1464 O O . ALA A 1 192 ? 5.481 -1.644 -19.720 1.00 74.06 192 ALA A O 1
ATOM 1465 N N . ALA A 1 193 ? 7.590 -1.911 -18.982 1.00 74.00 193 ALA A N 1
ATOM 1466 C CA . ALA A 1 193 ? 7.291 -2.946 -18.016 1.00 74.00 193 ALA A CA 1
ATOM 1467 C C . ALA A 1 193 ? 7.959 -2.616 -16.688 1.00 74.00 193 ALA A C 1
ATOM 1469 O O . ALA A 1 193 ? 8.892 -1.821 -16.591 1.00 74.00 193 ALA A O 1
ATOM 1470 N N . ILE A 1 194 ? 7.475 -3.255 -15.632 1.00 80.56 194 ILE A N 1
ATOM 1471 C CA . ILE A 1 194 ? 8.101 -3.140 -14.326 1.00 80.56 194 ILE A CA 1
ATOM 1472 C C . ILE A 1 194 ? 9.259 -4.139 -14.274 1.00 80.56 194 ILE A C 1
ATOM 1474 O O . ILE A 1 194 ? 9.042 -5.352 -14.229 1.00 80.56 194 ILE A O 1
ATOM 1478 N N . ALA A 1 195 ? 10.487 -3.626 -14.290 1.00 85.94 195 ALA A N 1
ATOM 1479 C CA . ALA A 1 195 ? 11.701 -4.425 -14.235 1.00 85.94 195 ALA A CA 1
ATOM 1480 C C . ALA A 1 195 ? 12.230 -4.486 -12.787 1.00 85.94 195 ALA A C 1
ATOM 1482 O O . ALA A 1 195 ? 12.497 -3.442 -12.184 1.00 85.94 195 ALA A O 1
ATOM 1483 N N . PRO A 1 196 ? 12.372 -5.677 -12.174 1.00 83.25 196 PRO A N 1
ATOM 1484 C CA . PRO A 1 196 ? 12.907 -5.804 -10.821 1.00 83.25 196 PRO A CA 1
ATOM 1485 C C . PRO A 1 196 ? 14.298 -5.174 -10.677 1.00 83.25 196 PRO A C 1
ATOM 1487 O O . PRO A 1 196 ? 15.147 -5.323 -11.556 1.00 83.25 196 PRO A O 1
ATOM 1490 N N . VAL A 1 197 ? 14.573 -4.527 -9.544 1.00 85.00 197 VAL A N 1
ATOM 1491 C CA . VAL A 1 197 ? 15.923 -4.015 -9.259 1.00 85.00 197 VAL A CA 1
ATOM 1492 C C . VAL A 1 197 ? 16.910 -5.185 -9.197 1.00 85.00 197 VAL A C 1
ATOM 1494 O O . VAL A 1 197 ? 16.658 -6.184 -8.521 1.00 85.00 197 VAL A O 1
ATOM 1497 N N . GLY A 1 198 ? 18.034 -5.065 -9.902 1.00 85.00 198 GLY A N 1
ATOM 1498 C CA . GLY A 1 198 ? 19.035 -6.120 -10.066 1.00 85.00 198 GLY A CA 1
ATOM 1499 C C . GLY A 1 198 ? 18.700 -7.156 -11.144 1.00 85.00 198 GLY A C 1
ATOM 1500 O O . GLY A 1 198 ? 19.426 -8.142 -11.273 1.00 85.00 198 GLY A O 1
ATOM 1501 N N . SER A 1 199 ? 17.610 -6.968 -11.893 1.00 89.19 199 SER A N 1
ATOM 1502 C CA . SER A 1 199 ? 17.325 -7.740 -13.107 1.00 89.19 199 SER A CA 1
ATOM 1503 C C . SER A 1 199 ? 17.890 -7.054 -14.351 1.00 89.19 199 SER A C 1
ATOM 1505 O O . SER A 1 199 ? 18.420 -5.945 -14.275 1.00 89.19 199 SER A O 1
ATOM 1507 N N . PHE A 1 200 ? 17.771 -7.728 -15.492 1.00 93.06 200 PHE A N 1
ATOM 1508 C CA . PHE A 1 200 ? 18.082 -7.163 -16.795 1.00 93.06 200 PHE A CA 1
ATOM 1509 C C . PHE A 1 200 ? 16.951 -7.450 -17.782 1.00 93.06 200 PHE A C 1
ATOM 1511 O O . PHE A 1 200 ? 16.253 -8.462 -17.658 1.00 93.06 200 PHE A O 1
ATOM 1518 N N . PHE A 1 201 ? 16.789 -6.569 -18.762 1.00 93.88 201 PHE A N 1
ATOM 1519 C CA . PHE A 1 201 ? 15.974 -6.803 -19.951 1.00 93.88 201 PHE A CA 1
ATOM 1520 C C . PHE A 1 201 ? 16.825 -6.593 -21.202 1.00 93.88 201 PHE A C 1
ATOM 1522 O O . PHE A 1 201 ? 17.910 -6.018 -21.135 1.00 93.88 201 PHE A O 1
ATOM 1529 N N . SER A 1 202 ? 16.363 -7.123 -22.328 1.00 95.81 202 SER A N 1
ATOM 1530 C CA . SER A 1 202 ? 17.111 -7.098 -23.582 1.00 95.81 202 SER A CA 1
ATOM 1531 C C . SER A 1 202 ? 16.409 -6.191 -24.584 1.00 95.81 202 SER A C 1
ATOM 1533 O O . SER A 1 202 ? 15.198 -6.325 -24.755 1.00 95.81 202 SER A O 1
ATOM 1535 N N . CYS A 1 203 ? 17.163 -5.305 -25.230 1.00 97.12 203 CYS A N 1
ATOM 1536 C CA . CYS A 1 203 ? 16.708 -4.483 -26.349 1.00 97.12 203 CYS A CA 1
ATOM 1537 C C . CYS A 1 203 ? 17.423 -4.932 -27.624 1.00 97.12 203 CYS A C 1
ATOM 1539 O O . CYS A 1 203 ? 18.592 -5.324 -27.582 1.00 97.12 203 CYS A O 1
ATOM 1541 N N . ASP A 1 204 ? 16.725 -4.875 -28.749 1.00 97.94 204 ASP A N 1
ATOM 1542 C CA . ASP A 1 204 ? 17.287 -5.194 -30.054 1.00 97.94 204 ASP A CA 1
ATOM 1543 C C . ASP A 1 204 ? 17.772 -3.906 -30.724 1.00 97.94 204 ASP A C 1
ATOM 1545 O O . ASP A 1 204 ? 17.056 -2.910 -30.773 1.00 97.94 204 ASP A O 1
ATOM 1549 N N . VAL A 1 205 ? 18.998 -3.928 -31.233 1.00 98.06 205 VAL A N 1
ATOM 1550 C CA . VAL A 1 205 ? 19.642 -2.816 -31.933 1.00 98.06 205 VAL A CA 1
ATOM 1551 C C . VAL A 1 205 ? 19.759 -3.180 -33.401 1.00 98.06 205 VAL A C 1
ATOM 1553 O O . VAL A 1 205 ? 20.265 -4.253 -33.736 1.00 98.06 205 VAL A O 1
ATOM 1556 N N . VAL A 1 206 ? 19.309 -2.292 -34.280 1.00 98.19 206 VAL A N 1
ATOM 1557 C CA . VAL A 1 206 ? 19.442 -2.425 -35.732 1.00 98.19 206 VAL A CA 1
ATOM 1558 C C . VAL A 1 206 ? 20.402 -1.353 -36.228 1.00 98.19 206 VAL A C 1
ATOM 1560 O O . VAL A 1 206 ? 20.139 -0.159 -36.104 1.00 98.19 206 VAL A O 1
ATOM 1563 N N . TYR A 1 207 ? 21.528 -1.772 -36.799 1.00 97.44 207 TYR A N 1
ATOM 1564 C CA . TYR A 1 207 ? 22.533 -0.863 -37.339 1.00 97.44 207 TYR A CA 1
ATOM 1565 C C . TYR A 1 2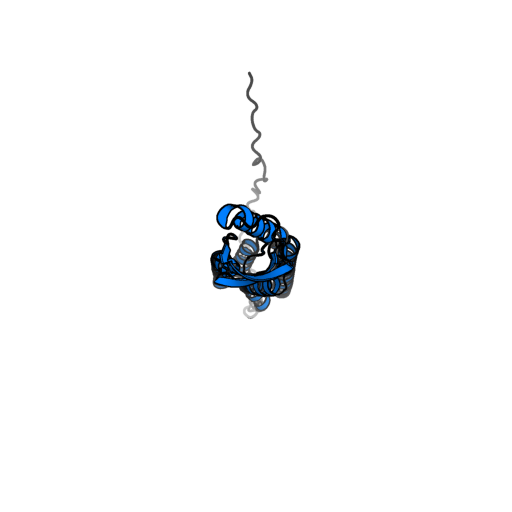07 ? 22.207 -0.447 -38.780 1.00 97.44 207 TYR A C 1
ATOM 1567 O O . TYR A 1 207 ? 21.434 -1.092 -39.493 1.00 97.44 207 TYR A O 1
ATOM 1575 N N . SER A 1 208 ? 22.862 0.614 -39.256 1.00 96.12 208 SER A N 1
ATOM 1576 C CA . SER A 1 208 ? 22.654 1.159 -40.608 1.00 96.12 208 SER A CA 1
ATOM 1577 C C . SER A 1 208 ? 23.015 0.200 -41.756 1.00 96.12 208 SER A C 1
ATOM 1579 O O . SER A 1 208 ? 22.534 0.373 -42.877 1.00 96.12 208 SER A O 1
ATOM 1581 N N . ASP A 1 209 ? 23.834 -0.824 -41.497 1.00 95.75 209 ASP A N 1
ATOM 1582 C CA . ASP A 1 209 ? 24.162 -1.889 -42.453 1.00 95.75 209 ASP A CA 1
ATOM 1583 C C . ASP A 1 209 ? 23.121 -3.028 -42.477 1.00 95.75 209 ASP A C 1
ATOM 1585 O O . ASP A 1 209 ? 23.234 -3.961 -43.278 1.00 95.75 209 ASP A O 1
ATOM 1589 N N . GLY A 1 210 ? 22.090 -2.934 -41.631 1.00 96.44 210 GLY A N 1
ATOM 1590 C CA . GLY A 1 210 ? 21.032 -3.924 -41.461 1.00 96.44 210 GLY A CA 1
ATOM 1591 C C . GLY A 1 210 ? 21.409 -5.095 -40.552 1.00 96.44 210 GLY A C 1
ATOM 1592 O O . GLY A 1 210 ? 20.619 -6.034 -40.435 1.00 96.44 210 GLY A O 1
ATOM 1593 N N . SER A 1 211 ? 22.595 -5.081 -39.934 1.00 96.81 211 SER A N 1
ATOM 1594 C CA . SER A 1 211 ? 22.941 -6.051 -38.896 1.00 96.81 211 SER A CA 1
ATOM 1595 C C . SER A 1 211 ? 22.185 -5.756 -37.598 1.00 96.81 211 SER A C 1
ATOM 1597 O O . SER A 1 211 ? 21.771 -4.626 -37.340 1.00 96.81 211 SER A O 1
ATOM 1599 N N . THR A 1 212 ? 21.964 -6.802 -36.802 1.00 97.56 212 THR A N 1
ATOM 1600 C CA . THR A 1 212 ? 21.193 -6.726 -35.558 1.00 97.56 212 THR A CA 1
ATOM 1601 C C . THR A 1 212 ? 21.986 -7.291 -34.393 1.00 97.56 212 THR A C 1
ATOM 1603 O O . THR A 1 212 ? 22.596 -8.355 -34.532 1.00 97.56 212 THR A O 1
ATOM 1606 N N . GLU A 1 213 ? 21.914 -6.639 -33.240 1.00 97.06 213 GLU A N 1
ATOM 1607 C CA . GLU A 1 213 ? 22.562 -7.075 -32.004 1.00 97.06 213 GLU A CA 1
ATOM 1608 C C . GLU A 1 213 ? 21.634 -6.876 -30.806 1.00 97.06 213 GLU A C 1
ATOM 1610 O O . GLU A 1 213 ? 20.767 -6.012 -30.825 1.00 97.06 213 GLU A O 1
ATOM 1615 N N . THR A 1 214 ? 21.787 -7.698 -29.770 1.00 97.25 214 THR A N 1
ATOM 1616 C CA . THR A 1 214 ? 20.954 -7.613 -28.567 1.00 97.25 214 THR A CA 1
ATOM 1617 C C . THR A 1 214 ? 21.760 -7.003 -27.429 1.00 97.25 214 THR A C 1
ATOM 1619 O O . THR A 1 214 ? 22.759 -7.575 -26.997 1.00 97.25 214 THR A O 1
ATOM 1622 N N . VAL A 1 215 ? 21.281 -5.881 -26.901 1.00 96.94 215 VAL A N 1
ATOM 1623 C CA . VAL A 1 215 ? 21.859 -5.172 -25.757 1.00 96.94 215 VAL A CA 1
ATOM 1624 C C . VAL A 1 215 ? 21.129 -5.570 -24.483 1.00 96.94 215 VAL A C 1
ATOM 1626 O O . VAL A 1 215 ? 19.901 -5.622 -24.454 1.00 96.94 215 VAL A O 1
ATOM 1629 N N . ASN A 1 216 ? 21.872 -5.826 -23.405 1.00 96.25 216 ASN A N 1
ATOM 1630 C CA . ASN A 1 216 ? 21.276 -6.074 -22.093 1.00 96.25 216 ASN A CA 1
ATOM 1631 C C . ASN A 1 216 ? 21.332 -4.811 -21.235 1.00 96.25 216 ASN A C 1
ATOM 1633 O O . ASN A 1 216 ? 22.411 -4.265 -21.003 1.00 96.25 216 ASN A O 1
ATOM 1637 N N . VAL A 1 217 ? 20.173 -4.400 -20.728 1.00 96.19 217 VAL A N 1
ATOM 1638 C CA . VAL A 1 217 ? 19.996 -3.263 -19.826 1.00 96.19 217 VAL A CA 1
ATOM 1639 C C . VAL A 1 217 ? 19.834 -3.791 -18.404 1.00 96.19 217 VAL A C 1
ATOM 1641 O O . VAL A 1 217 ? 18.842 -4.445 -18.088 1.00 96.19 217 VAL A O 1
ATOM 1644 N N . ASP A 1 218 ? 20.822 -3.535 -17.549 1.00 94.56 218 ASP A N 1
ATOM 1645 C CA . ASP A 1 218 ? 20.812 -3.850 -16.122 1.00 94.56 218 ASP A CA 1
ATOM 1646 C C . ASP A 1 218 ? 20.076 -2.743 -15.344 1.00 94.56 218 ASP A C 1
ATOM 1648 O O . ASP A 1 218 ? 20.446 -1.569 -15.408 1.00 94.56 218 ASP A O 1
ATOM 1652 N N . VAL A 1 219 ? 19.082 -3.114 -14.533 1.00 92.00 219 VAL A N 1
ATOM 1653 C CA . VAL A 1 219 ? 18.376 -2.185 -13.635 1.00 92.00 219 VAL A CA 1
ATOM 1654 C C . VAL A 1 219 ? 19.130 -2.103 -12.312 1.00 92.00 219 VAL A C 1
ATOM 1656 O O . VAL A 1 219 ? 19.110 -3.044 -11.515 1.00 92.00 219 VAL A O 1
ATOM 1659 N N . LEU A 1 220 ? 19.815 -0.989 -12.060 1.00 89.25 220 LEU A N 1
ATOM 1660 C CA . LEU A 1 220 ? 20.760 -0.858 -10.948 1.00 89.25 220 LEU A CA 1
ATOM 1661 C C . LEU A 1 220 ? 20.081 -0.553 -9.614 1.00 89.25 220 LEU A C 1
ATOM 1663 O O . LEU A 1 220 ? 20.457 -1.111 -8.580 1.00 89.25 220 LEU A O 1
ATOM 1667 N N . ASP A 1 221 ? 19.097 0.344 -9.617 1.00 85.88 221 ASP A N 1
ATOM 1668 C CA . ASP A 1 221 ? 18.447 0.810 -8.398 1.00 85.88 221 ASP A CA 1
ATOM 1669 C C . ASP A 1 221 ? 16.972 1.169 -8.603 1.00 85.88 221 ASP A C 1
ATOM 1671 O O . ASP A 1 221 ? 16.459 1.223 -9.715 1.00 85.88 221 ASP A O 1
ATOM 1675 N N . TRP A 1 222 ? 16.272 1.405 -7.492 1.00 79.00 222 TRP A N 1
ATOM 1676 C CA . TRP A 1 222 ? 14.848 1.744 -7.469 1.00 79.00 222 TRP A CA 1
ATOM 1677 C C . TRP A 1 222 ? 14.543 3.171 -7.955 1.00 79.00 222 TRP A C 1
ATOM 1679 O O . TRP A 1 222 ? 13.372 3.537 -8.046 1.00 79.00 222 TRP A O 1
ATOM 1689 N N . THR A 1 223 ? 15.568 3.991 -8.212 1.00 81.81 223 THR A N 1
ATOM 1690 C CA . THR A 1 223 ? 15.406 5.369 -8.694 1.00 81.81 223 THR A CA 1
ATOM 1691 C C . THR A 1 223 ? 15.311 5.456 -10.214 1.00 81.81 223 THR A C 1
ATOM 1693 O O . THR A 1 223 ? 15.075 6.545 -10.729 1.00 81.81 223 THR A O 1
ATOM 1696 N N . GLY A 1 224 ? 15.442 4.326 -10.917 1.00 81.69 224 GLY A N 1
ATOM 1697 C CA . GLY A 1 224 ? 15.556 4.301 -12.374 1.00 81.69 224 GLY A CA 1
ATOM 1698 C C . GLY A 1 224 ? 16.989 4.479 -12.851 1.00 81.69 224 GLY A C 1
ATOM 1699 O O . GLY A 1 224 ? 17.204 4.910 -13.970 1.00 81.69 224 GLY A O 1
ATOM 1700 N N . GLY A 1 225 ? 17.990 4.160 -12.029 1.00 88.56 225 GLY A N 1
ATOM 1701 C CA . GLY A 1 225 ? 19.336 3.973 -12.551 1.00 88.56 225 GLY A CA 1
ATOM 1702 C C . GLY A 1 225 ? 19.399 2.690 -13.380 1.00 88.56 225 GLY A C 1
ATOM 1703 O O . GLY A 1 225 ? 19.080 1.612 -12.871 1.00 88.56 225 GLY A O 1
ATOM 1704 N N . TRP A 1 226 ? 19.856 2.785 -14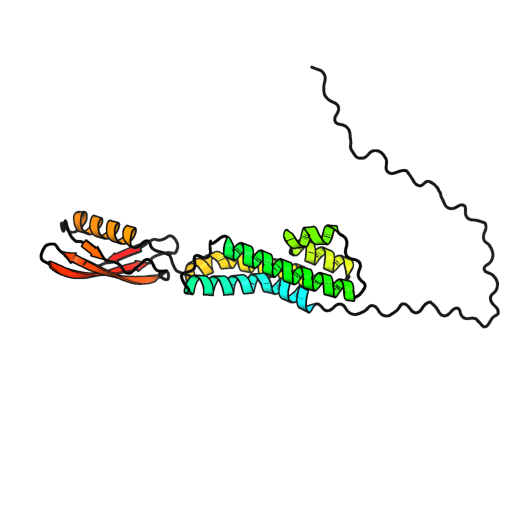.624 1.00 93.25 226 TRP A N 1
ATOM 1705 C CA . TRP A 1 226 ? 20.196 1.640 -15.468 1.00 93.25 226 TRP A CA 1
ATOM 1706 C C . TRP A 1 226 ? 21.608 1.772 -16.027 1.00 93.25 226 TRP A C 1
ATOM 1708 O O . TRP A 1 226 ? 22.222 2.837 -16.016 1.00 93.25 226 TRP A O 1
ATOM 1718 N N . ASN A 1 227 ? 22.140 0.644 -16.475 1.00 95.12 227 ASN A N 1
ATOM 1719 C CA . ASN A 1 227 ? 23.362 0.572 -17.257 1.00 95.12 227 ASN A CA 1
ATOM 1720 C C . ASN A 1 227 ? 23.134 -0.426 -18.383 1.00 95.12 227 ASN A C 1
ATOM 1722 O O . ASN A 1 227 ? 22.442 -1.420 -18.180 1.00 95.12 227 ASN A O 1
ATOM 1726 N N . TRP A 1 228 ? 23.726 -0.204 -19.543 1.00 95.88 228 TRP A N 1
ATOM 1727 C CA . TRP A 1 228 ? 23.563 -1.096 -20.679 1.00 95.88 228 TRP A CA 1
ATOM 1728 C C . TRP A 1 228 ? 24.922 -1.591 -21.171 1.00 95.88 228 TRP A C 1
ATOM 1730 O O . TRP A 1 228 ? 25.956 -0.944 -20.990 1.00 95.88 228 TRP A O 1
ATOM 1740 N N . ARG A 1 229 ? 24.939 -2.804 -21.726 1.00 92.50 229 ARG A N 1
ATOM 1741 C CA . ARG A 1 229 ? 26.140 -3.410 -22.310 1.00 92.50 229 ARG A CA 1
ATOM 1742 C C . ARG A 1 229 ? 25.808 -4.207 -23.565 1.00 92.50 229 ARG A C 1
ATOM 1744 O O . ARG A 1 229 ? 24.784 -4.897 -23.603 1.00 92.50 229 ARG A O 1
ATOM 1751 N N . ILE A 1 230 ? 26.715 -4.111 -24.534 1.00 84.06 230 ILE A N 1
ATOM 1752 C CA . ILE A 1 230 ? 26.795 -4.941 -25.742 1.00 84.06 230 ILE A CA 1
ATOM 1753 C C . ILE A 1 230 ? 27.540 -6.231 -25.391 1.00 84.06 230 ILE A C 1
ATOM 1755 O O . ILE A 1 230 ? 28.606 -6.130 -24.733 1.00 84.06 230 ILE A O 1
#

Radius of gyration: 33.29 Å; chains: 1; bounding box: 73×63×100 Å

Organism: NCBI:txid2587808

Sequence (230 aa):
MPGQLVANPYETAPLITSVPQSTGWQPAPLLPYGAMAMAPQVAPRARVDNVAAWMLVGAPILWILASIVALQSGVSNTTLGMGLLLALVNTLLALWDIANVRRAGIAISTGMWITVFLFVPAYLIQRTLRSKQTWWIPALWVVVWIVSLAATPVISYLGGVEYDAQYVEEEIEADLAELYELPGAEVTCPDAAIAPVGSFFSCDVVYSDGSTETVNVDVLDWTGGWNWRI

pLDDT: mean 83.31, std 13.66, range [47.5, 98.19]

InterPro domains:
  IPR025637 Domain of unknown function DUF4333 [PF14230] (157-222)